Protein AF-0000000077283612 (afdb_homodimer)

Foldseek 3Di:
DDDDDDPDDDPPCPPDPPPPPDPPPPDDDDDPPCVVVVVVVVVVVVVVQVVQFWWDWDKDFVCVQQDDPHPQVPFPDKPPRIGTATAGDQVRGDDDDCPPDPDDAQWGKHAPDKDKDWDWMWGADPNDIDIDIGIDIGGPTIDTGGPVVPPPDPPD/DDDDDDPDDPPPPPPDPPPPPDPPPPDDPDDPPCVVVVVVVVVVVVVVQVVQFWWDWDKDAVCVQQDDPHPQVPFPDKPPRIGTATAGDQVRGDDDDCPPDPNPAQWGKHAPDKDKDKDWMWGDDPNDIDIDIGIDIGGPTIDTGGPVVPPPDPPD

Secondary structure (DSSP, 8-state):
-------------------------------GGGHHHHHHHHHHHHHHHHTTSS-EEEEEEHHHHH-TT-GGGGSS-EESSEEEEEE--SSS--------TTS---EEEEEEEEEEEEEEEEEEETTEEEEEEEEEEEEEEEEEEEGGGGG-----/-------------------------------GGGHHHHHHHHHHHHHHHHTTSS-EEEEEEHHHHH-TT-GGGGSS-EESSEEEEEE--SSS--------TTS---EEEEEEEEEEEEEEEEEEETTEEEEEEEEEEEEEEEEEEEGGGGG-----

Sequence (312 aa):
MASSTSNPATTNSIDIVRTVLKESRKSKPKKVTNTNNDDKIIQKQVYLLKKLCRPRLVPINVKEILGSAHPLLDSPYLYPSVITVKKCNTTCSYCGEGIAQHGDYRKVCTASATRLKNFKIQGSVNNNIHYEKVTLEVDRSCVCRSVSDFTSPPTLMASSTSNPATTNSIDIVRTVLKESRKSKPKKVTNTNNDDKIIQKQVYLLKKLCRPRLVPINVKEILGSAHPLLDSPYLYPSVITVKKCNTTCSYCGEGIAQHGDYRKVCTASATRLKNFKIQGSVNNNIHYEKVTLEVDRSCVCRSVSDFTSPPTL

Structure (mmCIF, N/CA/C/O backbone):
data_AF-0000000077283612-model_v1
#
loop_
_entity.id
_entity.type
_entity.pdbx_description
1 polymer 'Platelet-derived growth factor (PDGF) family profile domain-containing protein'
#
loop_
_atom_site.group_PDB
_atom_site.id
_atom_site.type_symbol
_atom_site.label_atom_id
_atom_site.label_alt_id
_atom_site.label_comp_id
_atom_site.label_asym_id
_atom_site.label_entity_id
_atom_site.label_seq_id
_atom_site.pdbx_PDB_ins_code
_atom_site.Cartn_x
_atom_site.Cartn_y
_atom_site.Cartn_z
_atom_site.occupancy
_atom_site.B_iso_or_equiv
_atom_site.auth_seq_id
_atom_site.auth_comp_id
_atom_site.auth_asym_id
_atom_site.auth_atom_id
_atom_site.pdbx_PDB_model_num
ATOM 1 N N . MET A 1 1 ? -54.75 -0.308 -3.232 1 21.7 1 MET A N 1
ATOM 2 C CA . MET A 1 1 ? -54.125 -1.556 -3.691 1 21.7 1 MET A CA 1
ATOM 3 C C . MET A 1 1 ? -52.625 -1.415 -3.82 1 21.7 1 MET A C 1
ATOM 5 O O . MET A 1 1 ? -51.969 -2.285 -4.387 1 21.7 1 MET A O 1
ATOM 9 N N . ALA A 1 2 ? -52.125 -0.309 -3.496 1 27.05 2 ALA A N 1
ATOM 10 C CA . ALA A 1 2 ? -50.844 0.114 -4.066 1 27.05 2 ALA A CA 1
ATOM 11 C C . ALA A 1 2 ? -49.688 -0.719 -3.514 1 27.05 2 ALA A C 1
ATOM 13 O O . ALA A 1 2 ? -49.5 -0.805 -2.297 1 27.05 2 ALA A O 1
ATOM 14 N N . SER A 1 3 ? -49.281 -1.756 -4.27 1 25.64 3 SER A N 1
ATOM 15 C CA . SER A 1 3 ? -48.312 -2.838 -4.129 1 25.64 3 SER A CA 1
ATOM 16 C C . SER A 1 3 ? -46.906 -2.299 -4.078 1 25.64 3 SER A C 1
ATOM 18 O O . SER A 1 3 ? -46.594 -1.292 -4.715 1 25.64 3 SER A O 1
ATOM 20 N N . SER A 1 4 ? -46.125 -2.582 -2.994 1 29.14 4 SER A N 1
ATOM 21 C CA . SER A 1 4 ? -44.812 -2.33 -2.389 1 29.14 4 SER A CA 1
ATOM 22 C C . SER A 1 4 ? -43.688 -2.789 -3.299 1 29.14 4 SER A C 1
ATOM 24 O O . SER A 1 4 ? -43.5 -3.99 -3.52 1 29.14 4 SER A O 1
ATOM 26 N N . THR A 1 5 ? -43.469 -2.016 -4.406 1 28.59 5 THR A N 1
ATOM 27 C CA . THR A 1 5 ? -42.5 -2.381 -5.434 1 28.59 5 THR A CA 1
ATOM 28 C C . THR A 1 5 ? -41.125 -2.646 -4.82 1 28.59 5 THR A C 1
ATOM 30 O O . THR A 1 5 ? -40.719 -1.934 -3.908 1 28.59 5 THR A O 1
ATOM 33 N N . SER A 1 6 ? -40.5 -3.736 -5.285 1 26.47 6 SER A N 1
ATOM 34 C CA . SER A 1 6 ? -39.344 -4.605 -5.031 1 26.47 6 SER A CA 1
ATOM 35 C C . SER A 1 6 ? -38.031 -3.877 -5.293 1 26.47 6 SER A C 1
ATOM 37 O O . SER A 1 6 ? -37.844 -3.273 -6.352 1 26.47 6 SER A O 1
ATOM 39 N N . ASN A 1 7 ? -37.344 -3.297 -4.297 1 25.77 7 ASN A N 1
ATOM 40 C CA . ASN A 1 7 ? -36.094 -2.531 -4.234 1 25.77 7 ASN A CA 1
ATOM 41 C C . ASN A 1 7 ? -34.938 -3.309 -4.824 1 25.77 7 ASN A C 1
ATOM 43 O O . ASN A 1 7 ? -34.5 -4.324 -4.27 1 25.77 7 ASN A O 1
ATOM 47 N N . PRO A 1 8 ? -34.781 -3.441 -6.219 1 27.88 8 PRO A N 1
ATOM 48 C CA . PRO A 1 8 ? -33.719 -4.273 -6.805 1 27.88 8 PRO A CA 1
ATOM 49 C C . PRO A 1 8 ? -32.312 -3.836 -6.383 1 27.88 8 PRO A C 1
ATOM 51 O O . PRO A 1 8 ? -31.984 -2.654 -6.48 1 27.88 8 PRO A O 1
ATOM 54 N N . ALA A 1 9 ? -31.703 -4.52 -5.512 1 23.98 9 ALA A N 1
ATOM 55 C CA . ALA A 1 9 ? -30.406 -4.41 -4.875 1 23.98 9 ALA A CA 1
ATOM 56 C C . ALA A 1 9 ? -29.297 -4.246 -5.914 1 23.98 9 ALA A C 1
ATOM 58 O O . ALA A 1 9 ? -29.5 -4.539 -7.094 1 23.98 9 ALA A O 1
ATOM 59 N N . THR A 1 10 ? -27.953 -4.152 -5.414 1 24.17 10 THR A N 1
ATOM 60 C CA . THR A 1 10 ? -26.594 -3.607 -5.402 1 24.17 10 THR A CA 1
ATOM 61 C C . THR A 1 10 ? -25.672 -4.422 -6.312 1 24.17 10 THR A C 1
ATOM 63 O O . THR A 1 10 ? -25 -5.348 -5.855 1 24.17 10 THR A O 1
ATOM 66 N N . THR A 1 11 ? -25.969 -4.867 -7.461 1 24.34 11 THR A N 1
ATOM 67 C CA . THR A 1 11 ? -25.031 -5.781 -8.109 1 24.34 11 THR A CA 1
ATOM 68 C C . THR A 1 11 ? -23.719 -5.07 -8.422 1 24.34 11 THR A C 1
ATOM 70 O O . THR A 1 11 ? -23.688 -4.102 -9.188 1 24.34 11 THR A O 1
ATOM 73 N N . ASN A 1 12 ? -22.75 -4.969 -7.5 1 22.5 12 ASN A N 1
ATOM 74 C CA . ASN A 1 12 ? -21.359 -4.523 -7.516 1 22.5 12 ASN A CA 1
ATOM 75 C C . ASN A 1 12 ? -20.562 -5.18 -8.648 1 22.5 12 ASN A C 1
ATOM 77 O O . ASN A 1 12 ? -20.453 -6.406 -8.703 1 22.5 12 ASN A O 1
ATOM 81 N N . SER A 1 13 ? -20.562 -4.699 -9.852 1 24.45 13 SER A N 1
ATOM 82 C CA . SER A 1 13 ? -19.984 -5.082 -11.133 1 24.45 13 SER A CA 1
ATOM 83 C C . SER A 1 13 ? -18.484 -5.328 -11.008 1 24.45 13 SER A C 1
ATOM 85 O O . SER A 1 13 ? -17.703 -4.387 -10.828 1 24.45 13 SER A O 1
ATOM 87 N N . ILE A 1 14 ? -17.984 -6.414 -10.391 1 24.2 14 ILE A N 1
ATOM 88 C CA . ILE A 1 14 ? -16.641 -6.98 -10.383 1 24.2 14 ILE A CA 1
ATOM 89 C C . ILE A 1 14 ? -16.125 -7.086 -11.805 1 24.2 14 ILE A C 1
ATOM 91 O O . ILE A 1 14 ? -16.719 -7.75 -12.656 1 24.2 14 ILE A O 1
ATOM 95 N N . ASP A 1 15 ? -15.523 -6.043 -12.359 1 25.14 15 ASP A N 1
ATOM 96 C CA . ASP A 1 15 ? -14.859 -6.012 -13.664 1 25.14 15 ASP A CA 1
ATOM 97 C C . ASP A 1 15 ? -14.062 -7.293 -13.898 1 25.14 15 ASP A C 1
ATOM 99 O O . ASP A 1 15 ? -13.219 -7.664 -13.086 1 25.14 15 ASP A O 1
ATOM 103 N N . ILE A 1 16 ? -14.422 -8.266 -14.719 1 25.56 16 ILE A N 1
ATOM 104 C CA . ILE A 1 16 ? -14.023 -9.555 -15.273 1 25.56 16 ILE A CA 1
ATOM 105 C C . ILE A 1 16 ? -12.633 -9.438 -15.906 1 25.56 16 ILE A C 1
ATOM 107 O O . ILE A 1 16 ? -12.43 -8.625 -16.812 1 25.56 16 ILE A O 1
ATOM 111 N N . VAL A 1 17 ? -11.539 -9.695 -15.148 1 29.8 17 VAL A N 1
ATOM 112 C CA . VAL A 1 17 ? -10.188 -9.969 -15.609 1 29.8 17 VAL A CA 1
ATOM 113 C C . VAL A 1 17 ? -10.227 -10.82 -16.875 1 29.8 17 VAL A C 1
ATOM 115 O O . VAL A 1 17 ? -10.805 -11.906 -16.891 1 29.8 17 VAL A O 1
ATOM 118 N N . ARG A 1 18 ? -10.328 -10.211 -17.953 1 28.11 18 ARG A N 1
ATOM 119 C CA . ARG A 1 18 ? -10.242 -10.867 -19.266 1 28.11 18 ARG A CA 1
ATOM 120 C C . ARG A 1 18 ? -9.008 -11.766 -19.344 1 28.11 18 ARG A C 1
ATOM 122 O O . ARG A 1 18 ? -7.875 -11.273 -19.344 1 28.11 18 ARG A O 1
ATOM 129 N N . THR A 1 19 ? -9.008 -12.914 -18.688 1 30.02 19 THR A N 1
ATOM 130 C CA . THR A 1 19 ? -8.07 -14.016 -18.875 1 30.02 19 THR A CA 1
ATOM 131 C C . THR A 1 19 ? -7.941 -14.367 -20.359 1 30.02 19 THR A C 1
ATOM 133 O O . THR A 1 19 ? -8.906 -14.805 -20.984 1 30.02 19 THR A O 1
ATOM 136 N N . VAL A 1 20 ? -7.199 -13.719 -21.125 1 32.06 20 VAL A N 1
ATOM 137 C CA . VAL A 1 20 ? -6.891 -14.344 -22.406 1 32.06 20 VAL A CA 1
ATOM 138 C C . VAL A 1 20 ? -6.223 -15.695 -22.188 1 32.06 20 VAL A C 1
ATOM 140 O O . VAL A 1 20 ? -5.078 -15.758 -21.734 1 32.06 20 VAL A O 1
ATOM 143 N N . LEU A 1 21 ? -6.945 -16.719 -21.812 1 31.47 21 LEU A N 1
ATOM 144 C CA . LEU A 1 21 ? -6.496 -18.109 -21.781 1 31.47 21 LEU A CA 1
ATOM 145 C C . LEU A 1 21 ? -6.031 -18.562 -23.156 1 31.47 21 LEU A C 1
ATOM 147 O O . LEU A 1 21 ? -6.852 -18.828 -24.047 1 31.47 21 LEU A O 1
ATOM 151 N N . LYS A 1 22 ? -4.922 -18.078 -23.703 1 32.75 22 LYS A N 1
ATOM 152 C CA . LYS A 1 22 ? -4.43 -18.812 -24.875 1 32.75 22 LYS A CA 1
ATOM 153 C C . LYS A 1 22 ? -4.242 -20.297 -24.547 1 32.75 22 LYS A C 1
ATOM 155 O O . LYS A 1 22 ? -3.779 -20.641 -23.469 1 32.75 22 LYS A O 1
ATOM 160 N N . GLU A 1 23 ? -4.906 -21.219 -25.188 1 34.12 23 GLU A N 1
ATOM 161 C CA . GLU A 1 23 ? -4.797 -22.672 -25.266 1 34.12 23 GLU A CA 1
ATOM 162 C C . GLU A 1 23 ? -3.336 -23.109 -25.359 1 34.12 23 GLU A C 1
ATOM 164 O O . GLU A 1 23 ? -2.658 -22.828 -26.344 1 34.12 23 GLU A O 1
ATOM 169 N N . SER A 1 24 ? -2.539 -23.094 -24.266 1 33.62 24 SER A N 1
ATOM 170 C CA . SER A 1 24 ? -1.217 -23.719 -24.281 1 33.62 24 SER A CA 1
ATOM 171 C C . SER A 1 24 ? -1.273 -25.125 -24.859 1 33.62 24 SER A C 1
ATOM 173 O O . SER A 1 24 ? -2.049 -25.969 -24.391 1 33.62 24 SER A O 1
ATOM 175 N N . ARG A 1 25 ? -0.831 -25.453 -26.094 1 33.03 25 ARG A N 1
ATOM 176 C CA . ARG A 1 25 ? -0.588 -26.719 -26.781 1 33.03 25 ARG A CA 1
ATOM 177 C C . ARG A 1 25 ? 0.154 -27.703 -25.875 1 33.03 25 ARG A C 1
ATOM 179 O O . ARG A 1 25 ? 0.903 -27.297 -24.984 1 33.03 25 ARG A O 1
ATOM 186 N N . LYS A 1 26 ? -0.09 -29.109 -25.906 1 37.66 26 LYS A N 1
ATOM 187 C CA . LYS A 1 26 ? 0.388 -30.359 -25.328 1 37.66 26 LYS A CA 1
ATOM 188 C C . LYS A 1 26 ? 1.913 -30.422 -25.328 1 37.66 26 LYS A C 1
ATOM 190 O O . LYS A 1 26 ? 2.521 -30.766 -26.344 1 37.66 26 LYS A O 1
ATOM 195 N N . SER A 1 27 ? 2.703 -29.359 -24.719 1 36.16 27 SER A N 1
ATOM 196 C CA . SER A 1 27 ? 4.137 -29.594 -24.859 1 36.16 27 SER A CA 1
ATOM 197 C C . SER A 1 27 ? 4.543 -30.906 -24.188 1 36.16 27 SER A C 1
ATOM 199 O O . SER A 1 27 ? 3.896 -31.344 -23.234 1 36.16 27 SER A O 1
ATOM 201 N N . LYS A 1 28 ? 5.617 -31.719 -24.719 1 40.31 28 LYS A N 1
ATOM 202 C CA . LYS A 1 28 ? 6.309 -32.969 -24.391 1 40.31 28 LYS A CA 1
ATOM 203 C C . LYS A 1 28 ? 6.824 -32.938 -22.953 1 40.31 28 LYS A C 1
ATOM 205 O O . LYS A 1 28 ? 7.199 -31.906 -22.438 1 40.31 28 LYS A O 1
ATOM 210 N N . PRO A 1 29 ? 6.957 -34.156 -22.156 1 41.69 29 PRO A N 1
ATOM 211 C CA . PRO A 1 29 ? 7.43 -34.312 -20.781 1 41.69 29 PRO A CA 1
ATOM 212 C C . PRO A 1 29 ? 8.797 -33.688 -20.547 1 41.69 29 PRO A C 1
ATOM 214 O O . PRO A 1 29 ? 9.773 -34.031 -21.219 1 41.69 29 PRO A O 1
ATOM 217 N N . LYS A 1 30 ? 9.039 -32.406 -20.375 1 42.88 30 LYS A N 1
ATOM 218 C CA . LYS A 1 30 ? 10.344 -31.812 -20.109 1 42.88 30 LYS A CA 1
ATOM 219 C C . LYS A 1 30 ? 11.07 -32.562 -18.984 1 42.88 30 LYS A C 1
ATOM 221 O O . LYS A 1 30 ? 10.469 -32.875 -17.969 1 42.88 30 LYS A O 1
ATOM 226 N N . LYS A 1 31 ? 12.359 -32.906 -19.094 1 41.78 31 LYS A N 1
ATOM 227 C CA . LYS A 1 31 ? 13.43 -33.5 -18.281 1 41.78 31 LYS A CA 1
ATOM 228 C C . LYS A 1 31 ? 13.523 -32.812 -16.922 1 41.78 31 LYS A C 1
ATOM 230 O O . LYS A 1 31 ? 13.336 -31.609 -16.812 1 41.78 31 LYS A O 1
ATOM 235 N N . VAL A 1 32 ? 13.875 -33.438 -15.648 1 44.53 32 VAL A N 1
ATOM 236 C CA . VAL A 1 32 ? 14.086 -33.344 -14.203 1 44.53 32 VAL A CA 1
ATOM 237 C C . VAL A 1 32 ? 15.047 -32.188 -13.898 1 44.53 32 VAL A C 1
ATOM 239 O O . VAL A 1 32 ? 15.352 -31.922 -12.734 1 44.53 32 VAL A O 1
ATOM 242 N N . THR A 1 33 ? 15.953 -31.75 -14.703 1 48.75 33 THR A N 1
ATOM 243 C CA . THR A 1 33 ? 17.062 -30.906 -14.289 1 48.75 33 THR A CA 1
ATOM 244 C C . THR A 1 33 ? 16.562 -29.547 -13.82 1 48.75 33 THR A C 1
ATOM 246 O O . THR A 1 33 ? 17.125 -28.969 -12.891 1 48.75 33 THR A O 1
ATOM 249 N N . ASN A 1 34 ? 15.641 -28.922 -14.383 1 55.34 34 ASN A N 1
ATOM 250 C CA . ASN A 1 34 ? 15.188 -27.531 -14.352 1 55.34 34 ASN A CA 1
ATOM 251 C C . ASN A 1 34 ? 14.328 -27.25 -13.117 1 55.34 34 ASN A C 1
ATOM 253 O O . ASN A 1 34 ? 13.719 -26.188 -13.008 1 55.34 34 ASN A O 1
ATOM 257 N N . THR A 1 35 ? 14.188 -28.25 -12.266 1 64 35 THR A N 1
ATOM 258 C CA . THR A 1 35 ? 13.445 -28.172 -11.016 1 64 35 THR A CA 1
ATOM 259 C C . THR A 1 35 ? 14.109 -27.188 -10.055 1 64 35 THR A C 1
ATOM 261 O O . THR A 1 35 ? 13.43 -26.391 -9.391 1 64 35 THR A O 1
ATOM 264 N N . ASN A 1 36 ? 15.453 -27.188 -10.18 1 79.06 36 ASN A N 1
ATOM 265 C CA . ASN A 1 36 ? 16.188 -26.328 -9.258 1 79.06 36 ASN A CA 1
ATOM 266 C C . ASN A 1 36 ? 15.93 -24.844 -9.539 1 79.06 36 ASN A C 1
ATOM 268 O O . ASN A 1 36 ? 15.719 -24.062 -8.609 1 79.06 36 ASN A O 1
ATOM 272 N N . ASN A 1 37 ? 15.883 -24.531 -10.828 1 91.88 37 ASN A N 1
ATOM 273 C CA . ASN A 1 37 ? 15.633 -23.141 -11.172 1 91.88 37 ASN A CA 1
ATOM 274 C C . ASN A 1 37 ? 14.203 -22.719 -10.844 1 91.88 37 ASN A C 1
ATOM 276 O O . ASN A 1 37 ? 13.969 -21.609 -10.359 1 91.88 37 ASN A O 1
ATOM 280 N N . ASP A 1 38 ? 13.289 -23.672 -11.07 1 94.94 38 ASP A N 1
ATOM 281 C CA . ASP A 1 38 ? 11.891 -23.375 -10.773 1 94.94 38 ASP A CA 1
ATOM 282 C C . ASP A 1 38 ? 11.68 -23.172 -9.273 1 94.94 38 ASP A C 1
ATOM 284 O O . ASP A 1 38 ? 10.961 -22.266 -8.859 1 94.94 38 ASP A O 1
ATOM 288 N N . ASP A 1 39 ? 12.391 -23.953 -8.547 1 94.75 39 ASP A N 1
ATOM 289 C CA . ASP A 1 39 ? 12.289 -23.828 -7.094 1 94.75 39 ASP A CA 1
ATOM 290 C C . ASP A 1 39 ? 12.836 -22.484 -6.621 1 94.75 39 ASP A C 1
ATOM 292 O O . ASP A 1 39 ? 12.281 -21.875 -5.699 1 94.75 39 ASP A O 1
ATOM 296 N N . LYS A 1 40 ? 13.891 -22.125 -7.27 1 96.44 40 LYS A N 1
ATOM 297 C CA . LYS A 1 40 ? 14.477 -20.828 -6.91 1 96.44 40 LYS A CA 1
ATOM 298 C C . LYS A 1 40 ? 13.508 -19.688 -7.211 1 96.44 40 LYS A C 1
ATOM 300 O O . LYS A 1 40 ? 13.398 -18.734 -6.434 1 96.44 40 LYS A O 1
ATOM 305 N N . ILE A 1 41 ? 12.797 -19.734 -8.281 1 97.25 41 ILE A N 1
ATOM 306 C CA . ILE A 1 41 ? 11.812 -18.719 -8.656 1 97.25 41 ILE A CA 1
ATOM 307 C C . ILE A 1 41 ? 10.688 -18.688 -7.633 1 97.25 41 ILE A C 1
ATOM 309 O O . ILE A 1 41 ? 10.266 -17.609 -7.188 1 97.25 41 ILE A O 1
ATOM 313 N N . ILE A 1 42 ? 10.25 -19.844 -7.246 1 97.75 42 ILE A N 1
ATOM 314 C CA . ILE A 1 42 ? 9.156 -19.953 -6.281 1 97.75 42 ILE A CA 1
ATOM 315 C C . ILE A 1 42 ? 9.602 -19.391 -4.938 1 97.75 42 ILE A C 1
ATOM 317 O O . ILE A 1 42 ? 8.844 -18.672 -4.277 1 97.75 42 ILE A O 1
ATOM 321 N N . GLN A 1 43 ? 10.852 -19.719 -4.605 1 96.81 43 GLN A N 1
ATOM 322 C CA . GLN A 1 43 ? 11.375 -19.188 -3.35 1 96.81 43 GLN A CA 1
ATOM 323 C C . GLN A 1 43 ? 11.398 -17.656 -3.361 1 96.81 43 GLN A C 1
ATOM 325 O O . GLN A 1 43 ? 11.07 -17.016 -2.357 1 96.81 43 GLN A O 1
ATOM 330 N N . LYS A 1 44 ? 11.844 -17.125 -4.445 1 97.31 44 LYS A N 1
ATOM 331 C CA . LYS A 1 44 ? 11.836 -15.664 -4.582 1 97.31 44 LYS A CA 1
ATOM 332 C C . LYS A 1 44 ? 10.422 -15.109 -4.473 1 97.31 44 LYS A C 1
ATOM 334 O O . LYS A 1 44 ? 10.195 -14.078 -3.84 1 97.31 44 LYS A O 1
ATOM 339 N N . GLN A 1 45 ? 9.453 -15.734 -5.043 1 97.56 45 GLN A N 1
ATOM 340 C CA . GLN A 1 45 ? 8.062 -15.312 -4.992 1 97.56 45 GLN A CA 1
ATOM 341 C C . GLN A 1 45 ? 7.523 -15.367 -3.562 1 97.56 45 GLN A C 1
ATOM 343 O O . GLN A 1 45 ? 6.832 -14.445 -3.119 1 97.56 45 GLN A O 1
ATOM 348 N N . VAL A 1 46 ? 7.867 -16.406 -2.844 1 96.19 46 VAL A N 1
ATOM 349 C CA . VAL A 1 46 ? 7.434 -16.562 -1.46 1 96.19 46 VAL A CA 1
ATOM 350 C C . VAL A 1 46 ? 8.07 -15.484 -0.586 1 96.19 46 VAL A C 1
ATOM 352 O O . VAL A 1 46 ? 7.41 -14.922 0.291 1 96.19 46 VAL A O 1
ATOM 355 N N . TYR A 1 47 ? 9.281 -15.25 -0.911 1 96.38 47 TYR A N 1
ATOM 356 C CA . TYR A 1 47 ? 9.992 -14.211 -0.176 1 96.38 47 TYR A CA 1
ATOM 357 C C . TYR A 1 47 ? 9.32 -12.852 -0.362 1 96.38 47 TYR A C 1
ATOM 359 O O . TYR A 1 47 ? 9.164 -12.094 0.597 1 96.38 47 TYR A O 1
ATOM 367 N N . LEU A 1 48 ? 8.914 -12.461 -1.562 1 96.88 48 LEU A N 1
ATOM 368 C CA . LEU A 1 48 ? 8.258 -11.188 -1.851 1 96.88 48 LEU A CA 1
ATOM 369 C C . LEU A 1 48 ? 6.934 -11.086 -1.106 1 96.88 48 LEU A C 1
ATOM 371 O O . LEU A 1 48 ? 6.555 -10 -0.653 1 96.88 48 LEU A O 1
ATOM 375 N N . LEU A 1 49 ? 6.289 -12.203 -0.959 1 94.06 49 LEU A N 1
ATOM 376 C CA . LEU A 1 49 ? 5.039 -12.234 -0.212 1 94.06 49 LEU A CA 1
ATOM 377 C C . LEU A 1 49 ? 5.27 -11.883 1.253 1 94.06 49 LEU A C 1
ATOM 379 O O . LEU A 1 49 ? 4.492 -11.133 1.845 1 94.06 49 LEU A O 1
ATOM 383 N N . LYS A 1 50 ? 6.34 -12.383 1.769 1 91.5 50 LYS A N 1
ATOM 384 C CA . LYS A 1 50 ? 6.668 -12.156 3.172 1 91.5 50 LYS A CA 1
ATOM 385 C C . LYS A 1 50 ? 7.023 -10.688 3.42 1 91.5 50 LYS A C 1
ATOM 387 O O . LYS A 1 50 ? 6.934 -10.211 4.551 1 91.5 50 LYS A O 1
ATOM 392 N N . LYS A 1 51 ? 7.359 -10.016 2.408 1 95.38 51 LYS A N 1
ATOM 393 C CA . LYS A 1 51 ? 7.809 -8.633 2.535 1 95.38 51 LYS A CA 1
ATOM 394 C C . LYS A 1 51 ? 6.633 -7.664 2.449 1 95.38 51 LYS A C 1
ATOM 396 O O . LYS A 1 51 ? 6.809 -6.449 2.566 1 95.38 51 LYS A O 1
ATOM 401 N N . LEU A 1 52 ? 5.406 -8.219 2.422 1 96.31 52 LEU A N 1
ATOM 402 C CA . LEU A 1 52 ? 4.254 -7.352 2.197 1 96.31 52 LEU A CA 1
ATOM 403 C C . LEU A 1 52 ? 3.811 -6.691 3.498 1 96.31 52 LEU A C 1
ATOM 405 O O . LEU A 1 52 ? 3.129 -5.664 3.477 1 96.31 52 LEU A O 1
ATOM 409 N N . CYS A 1 53 ? 4.098 -7.297 4.59 1 96.25 53 CYS A N 1
ATOM 410 C CA . CYS A 1 53 ? 3.795 -6.656 5.867 1 96.25 53 CYS A CA 1
ATOM 411 C C . CYS A 1 53 ? 4.945 -5.766 6.316 1 96.25 53 CYS A C 1
ATOM 413 O O . CYS A 1 53 ? 5.945 -6.254 6.848 1 96.25 53 CYS A O 1
ATOM 415 N N . ARG A 1 54 ? 4.773 -4.488 6.121 1 97.44 54 ARG A N 1
ATOM 416 C CA . ARG A 1 54 ? 5.777 -3.469 6.406 1 97.44 54 ARG A CA 1
ATOM 417 C C . ARG A 1 54 ? 5.137 -2.09 6.52 1 97.44 54 ARG A C 1
ATOM 419 O O . ARG A 1 54 ? 4.027 -1.871 6.027 1 97.44 54 ARG A O 1
ATOM 426 N N . PRO A 1 55 ? 5.82 -1.194 7.254 1 97.56 55 PRO A N 1
ATOM 427 C CA . PRO A 1 55 ? 5.285 0.169 7.273 1 97.56 55 PRO A CA 1
ATOM 428 C C . PRO A 1 55 ? 5.141 0.765 5.875 1 97.56 55 PRO A C 1
ATOM 430 O O . PRO A 1 55 ? 6.031 0.607 5.039 1 97.56 55 PRO A O 1
ATOM 433 N N . ARG A 1 56 ? 4.035 1.384 5.648 1 96.38 56 ARG A N 1
ATOM 434 C CA . ARG A 1 56 ? 3.766 2.041 4.371 1 96.38 56 ARG A CA 1
ATOM 435 C C . ARG A 1 56 ? 3.266 3.467 4.586 1 96.38 56 ARG A C 1
ATOM 437 O O . ARG A 1 56 ? 2.77 3.801 5.664 1 96.38 56 ARG A O 1
ATOM 444 N N . LEU A 1 57 ? 3.5 4.254 3.543 1 96.25 57 LEU A N 1
ATOM 445 C CA . LEU A 1 57 ? 2.932 5.598 3.596 1 96.25 57 LEU A CA 1
ATOM 446 C C . LEU A 1 57 ? 1.418 5.555 3.416 1 96.25 57 LEU A C 1
ATOM 448 O O . LEU A 1 57 ? 0.923 5.055 2.402 1 96.25 57 LEU A O 1
ATOM 452 N N . VAL A 1 58 ? 0.691 6.031 4.355 1 96.06 58 VAL A N 1
ATOM 453 C CA . VAL A 1 58 ? -0.768 6.043 4.34 1 96.06 58 VAL A CA 1
ATOM 454 C C . VAL A 1 58 ? -1.274 7.484 4.359 1 96.06 58 VAL A C 1
ATOM 456 O O . VAL A 1 58 ? -0.844 8.289 5.188 1 96.06 58 VAL A O 1
ATOM 459 N N . PRO A 1 59 ? -2.09 7.781 3.365 1 95.12 59 PRO A N 1
ATOM 460 C CA . PRO A 1 59 ? -2.67 9.125 3.385 1 95.12 59 PRO A CA 1
ATOM 461 C C . PRO A 1 59 ? -3.682 9.32 4.512 1 95.12 59 PRO A C 1
ATOM 463 O O . PRO A 1 59 ? -4.535 8.453 4.734 1 95.12 59 PRO A O 1
ATOM 466 N N . ILE A 1 60 ? -3.607 10.398 5.238 1 94.62 60 ILE A N 1
ATOM 467 C CA . ILE A 1 60 ? -4.535 10.727 6.316 1 94.62 60 ILE A CA 1
ATOM 468 C C . ILE A 1 60 ? -5.008 12.172 6.172 1 94.62 60 ILE A C 1
ATOM 470 O O . ILE A 1 60 ? -4.199 13.078 5.945 1 94.62 60 ILE A O 1
ATOM 474 N N . ASN A 1 61 ? -6.219 12.32 6.285 1 94.25 61 ASN A N 1
ATOM 475 C CA . ASN A 1 61 ? -6.789 13.664 6.23 1 94.25 61 ASN A CA 1
ATOM 476 C C . ASN A 1 61 ? -6.383 14.492 7.445 1 94.25 61 ASN A C 1
ATOM 478 O O . ASN A 1 61 ? -6.539 14.047 8.586 1 94.25 61 ASN A O 1
ATOM 482 N N . VAL A 1 62 ? -6 15.664 7.238 1 96.12 62 VAL A N 1
ATOM 483 C CA . VAL A 1 62 ? -5.492 16.531 8.297 1 96.12 62 VAL A CA 1
ATOM 484 C C . VAL A 1 62 ? -6.617 16.875 9.273 1 96.12 62 VAL A C 1
ATOM 486 O O . VAL A 1 62 ? -6.379 17 10.477 1 96.12 62 VAL A O 1
ATOM 489 N N . LYS A 1 63 ? -7.816 17 8.797 1 94.06 63 LYS A N 1
ATOM 490 C CA . LYS A 1 63 ? -8.938 17.328 9.68 1 94.06 63 LYS A CA 1
ATOM 491 C C . LYS A 1 63 ? -9.148 16.219 10.719 1 94.06 63 LYS A C 1
ATOM 493 O O . LYS A 1 63 ? -9.508 16.516 11.859 1 94.06 63 LYS A O 1
ATOM 498 N N . GLU A 1 64 ? -8.891 15 10.289 1 92.94 64 GLU A N 1
ATOM 499 C CA . GLU A 1 64 ? -8.992 13.875 11.211 1 92.94 64 GLU A CA 1
ATOM 500 C C . GLU A 1 64 ? -7.891 13.922 12.266 1 92.94 64 GLU A C 1
ATOM 502 O O . GLU A 1 64 ? -8.117 13.57 13.422 1 92.94 64 GLU A O 1
ATOM 507 N N . ILE A 1 65 ? -6.738 14.383 11.922 1 93.69 65 ILE A N 1
ATOM 508 C CA . ILE A 1 65 ? -5.582 14.461 12.805 1 93.69 65 ILE A CA 1
ATOM 509 C C . ILE A 1 65 ? -5.789 15.562 13.836 1 93.69 65 ILE A C 1
ATOM 511 O O . ILE A 1 65 ? -5.52 15.367 15.023 1 93.69 65 ILE A O 1
ATOM 515 N N . LEU A 1 66 ? -6.238 16.672 13.453 1 93.5 66 LEU A N 1
ATOM 516 C CA . LEU A 1 66 ? -6.402 17.844 14.312 1 93.5 66 LEU A CA 1
ATOM 517 C C . LEU A 1 66 ? -7.559 17.641 15.289 1 93.5 66 LEU A C 1
ATOM 519 O O . LEU A 1 66 ? -7.496 18.078 16.438 1 93.5 66 LEU A O 1
ATOM 523 N N . GLY A 1 67 ? -8.484 16.922 14.914 1 89.94 67 GLY A N 1
ATOM 524 C CA . GLY A 1 67 ? -9.656 16.766 15.758 1 89.94 67 GLY A CA 1
ATOM 525 C C . GLY A 1 67 ? -10.68 17.875 15.57 1 89.94 67 GLY A C 1
ATOM 526 O O . GLY A 1 67 ? -10.352 18.953 15.047 1 89.94 67 GLY A O 1
ATOM 527 N N . SER A 1 68 ? -11.859 17.812 16.062 1 89.19 68 SER A N 1
ATOM 528 C CA . SER A 1 68 ? -13.008 18.672 15.781 1 89.19 68 SER A CA 1
ATOM 529 C C . SER A 1 68 ? -12.875 20.016 16.5 1 89.19 68 SER A C 1
ATOM 531 O O . SER A 1 68 ? -13.422 21.031 16.047 1 89.19 68 SER A O 1
ATOM 533 N N . ALA A 1 69 ? -12.141 20.172 17.5 1 90.44 69 ALA A N 1
ATOM 534 C CA . ALA A 1 69 ? -12.109 21.375 18.312 1 90.44 69 ALA A CA 1
ATOM 535 C C . ALA A 1 69 ? -10.836 22.188 18.031 1 90.44 69 ALA A C 1
ATOM 537 O O . ALA A 1 69 ? -10.586 23.188 18.703 1 90.44 69 ALA A O 1
ATOM 538 N N . HIS A 1 70 ? -10.055 21.828 17.109 1 91.44 70 HIS A N 1
ATOM 539 C CA . HIS A 1 70 ? -8.781 22.5 16.906 1 91.44 70 HIS A CA 1
ATOM 540 C C . HIS A 1 70 ? -8.977 23.875 16.266 1 91.44 70 HIS A C 1
ATOM 542 O O . HIS A 1 70 ? -9.719 24 15.297 1 91.44 70 HIS A O 1
ATOM 548 N N . PRO A 1 71 ? -8.375 24.875 16.75 1 89.62 71 PRO A N 1
ATOM 549 C CA . PRO A 1 71 ? -8.562 26.234 16.25 1 89.62 71 PRO A CA 1
ATOM 550 C C . PRO A 1 71 ? -8.234 26.391 14.773 1 89.62 71 PRO A C 1
ATOM 552 O O . PRO A 1 71 ? -8.812 27.234 14.086 1 89.62 71 PRO A O 1
ATOM 555 N N . LEU A 1 72 ? -7.324 25.578 14.273 1 93.5 72 LEU A N 1
ATOM 556 C CA . LEU A 1 72 ? -6.902 25.672 12.875 1 93.5 72 LEU A CA 1
ATOM 557 C C . LEU A 1 72 ? -8.031 25.266 11.938 1 93.5 72 LEU A C 1
ATOM 559 O O . LEU A 1 72 ? -7.992 25.562 10.742 1 93.5 72 LEU A O 1
ATOM 563 N N . LEU A 1 73 ? -9 24.594 12.453 1 93.5 73 LEU A N 1
ATOM 564 C CA . LEU A 1 73 ? -10.117 24.125 11.641 1 93.5 73 LEU A CA 1
ATOM 565 C C . LEU A 1 73 ? -10.992 25.297 11.203 1 93.5 73 LEU A C 1
ATOM 567 O O . LEU A 1 73 ? -11.797 25.172 10.281 1 93.5 73 LEU A O 1
ATOM 571 N N . ASP A 1 74 ? -10.914 26.453 11.867 1 92.38 74 ASP A N 1
ATOM 572 C CA . ASP A 1 74 ? -11.625 27.672 11.484 1 92.38 74 ASP A CA 1
ATOM 573 C C . ASP A 1 74 ? -10.992 28.312 10.25 1 92.38 74 ASP A C 1
ATOM 575 O O . ASP A 1 74 ? -11.578 29.203 9.641 1 92.38 74 ASP A O 1
ATOM 579 N N . SER A 1 75 ? -9.82 27.844 9.898 1 93.94 75 SER A N 1
ATOM 580 C CA . SER A 1 75 ? -9.148 28.344 8.703 1 93.94 75 SER A CA 1
ATOM 581 C C . SER A 1 75 ? -9.914 27.969 7.441 1 93.94 75 SER A C 1
ATOM 583 O O . SER A 1 75 ? -10.43 26.844 7.332 1 93.94 75 SER A O 1
ATOM 585 N N . PRO A 1 76 ? -10.008 28.906 6.5 1 93.19 76 PRO A N 1
ATOM 586 C CA . PRO A 1 76 ? -10.688 28.594 5.238 1 93.19 76 PRO A CA 1
ATOM 587 C C . PRO A 1 76 ? -9.977 27.5 4.441 1 93.19 76 PRO A C 1
ATOM 589 O O . PRO A 1 76 ? -10.578 26.906 3.537 1 93.19 76 PRO A O 1
ATOM 592 N N . TYR A 1 77 ? -8.703 27.312 4.719 1 93.5 77 TYR A N 1
ATOM 593 C CA . TYR A 1 77 ? -7.973 26.234 4.047 1 93.5 77 TYR A CA 1
ATOM 594 C C . TYR A 1 77 ? -6.988 25.562 4.996 1 93.5 77 TYR A C 1
ATOM 596 O O . TYR A 1 77 ? -6.629 26.141 6.031 1 93.5 77 TYR A O 1
ATOM 604 N N . LEU A 1 78 ? -6.594 24.375 4.801 1 95.62 78 LEU A N 1
ATOM 605 C CA . LEU A 1 78 ? -5.488 23.625 5.383 1 95.62 78 LEU A CA 1
ATOM 606 C C . LEU A 1 78 ? -4.574 23.078 4.297 1 95.62 78 LEU A C 1
ATOM 608 O O . LEU A 1 78 ? -5.047 22.531 3.299 1 95.62 78 LEU A O 1
ATOM 612 N N . TYR A 1 79 ? -3.348 23.328 4.582 1 96 79 TYR A N 1
ATOM 613 C CA . TYR A 1 79 ? -2.422 22.859 3.562 1 96 79 TYR A CA 1
ATOM 614 C C . TYR A 1 79 ? -1.209 22.188 4.199 1 96 79 TYR A C 1
ATOM 616 O O . TYR A 1 79 ? -0.497 22.812 4.992 1 96 79 TYR A O 1
ATOM 624 N N . PRO A 1 80 ? -0.816 21.047 3.695 1 95.25 80 PRO A N 1
ATOM 625 C CA . PRO A 1 80 ? -1.691 20.172 2.908 1 95.25 80 PRO A CA 1
ATOM 626 C C . PRO A 1 80 ? -2.912 19.688 3.695 1 95.25 80 PRO A C 1
ATOM 628 O O . PRO A 1 80 ? -2.898 19.703 4.93 1 95.25 80 PRO A O 1
ATOM 631 N N . SER A 1 81 ? -4.027 19.297 2.945 1 94.56 81 SER A N 1
ATOM 632 C CA . SER A 1 81 ? -5.23 18.797 3.596 1 94.56 81 SER A CA 1
ATOM 633 C C . SER A 1 81 ? -5.09 17.312 3.943 1 94.56 81 SER A C 1
ATOM 635 O O . SER A 1 81 ? -5.863 16.781 4.738 1 94.56 81 SER A O 1
ATOM 637 N N . VAL A 1 82 ? -4.109 16.688 3.205 1 96.12 82 VAL A N 1
ATOM 638 C CA . VAL A 1 82 ? -3.801 15.289 3.445 1 96.12 82 VAL A CA 1
ATOM 639 C C . VAL A 1 82 ? -2.291 15.109 3.592 1 96.12 82 VAL A C 1
ATOM 641 O O . VAL A 1 82 ? -1.513 15.695 2.832 1 96.12 82 VAL A O 1
ATOM 644 N N . ILE A 1 83 ? -1.887 14.359 4.562 1 96.25 83 ILE A N 1
ATOM 645 C CA . ILE A 1 83 ? -0.468 14.055 4.711 1 96.25 83 ILE A CA 1
ATOM 646 C C . ILE A 1 83 ? -0.268 12.539 4.73 1 96.25 83 ILE A C 1
ATOM 648 O O . ILE A 1 83 ? -1.223 11.781 4.922 1 96.25 83 ILE A O 1
ATOM 652 N N . THR A 1 84 ? 0.986 12.086 4.5 1 96.5 84 THR A N 1
ATOM 653 C CA . THR A 1 84 ? 1.324 10.664 4.539 1 96.5 84 THR A CA 1
ATOM 654 C C . THR A 1 84 ? 2.008 10.305 5.855 1 96.5 84 THR A C 1
ATOM 656 O O . THR A 1 84 ? 2.898 11.023 6.312 1 96.5 84 THR A O 1
ATOM 659 N N . VAL A 1 85 ? 1.557 9.281 6.395 1 97.31 85 VAL A N 1
ATOM 660 C CA . VAL A 1 85 ? 2.135 8.781 7.637 1 97.31 85 VAL A CA 1
ATOM 661 C C . VAL A 1 85 ? 2.525 7.312 7.469 1 97.31 85 VAL A C 1
ATOM 663 O O . VAL A 1 85 ? 1.745 6.512 6.945 1 97.31 85 VAL A O 1
ATOM 666 N N . LYS A 1 86 ? 3.691 6.922 7.953 1 97.56 86 LYS A N 1
ATOM 667 C CA . LYS A 1 86 ? 4.105 5.523 7.879 1 97.56 86 LYS A CA 1
ATOM 668 C C . LYS A 1 86 ? 3.316 4.664 8.859 1 97.56 86 LYS A C 1
ATOM 670 O O . LYS A 1 86 ? 3.408 4.855 10.078 1 97.56 86 LYS A O 1
ATOM 675 N N . LYS A 1 87 ? 2.611 3.738 8.375 1 97.25 87 LYS A N 1
ATOM 676 C CA . LYS A 1 87 ? 1.779 2.857 9.188 1 97.25 87 LYS A CA 1
ATOM 677 C C . LYS A 1 87 ? 1.759 1.44 8.625 1 97.25 87 LYS A C 1
ATOM 679 O O . LYS A 1 87 ? 2.033 1.236 7.438 1 97.25 87 LYS A O 1
ATOM 684 N N . CYS A 1 88 ? 1.512 0.578 9.594 1 96.81 88 CYS A N 1
ATOM 685 C CA . CYS A 1 88 ? 1.214 -0.786 9.172 1 96.81 88 CYS A CA 1
ATOM 686 C C . CYS A 1 88 ? -0.245 -0.919 8.75 1 96.81 88 CYS A C 1
ATOM 688 O O . CYS A 1 88 ? -1.145 -0.469 9.469 1 96.81 88 CYS A O 1
ATOM 690 N N . ASN A 1 89 ? -0.522 -1.228 7.547 1 87.75 89 ASN A N 1
ATOM 691 C CA . ASN A 1 89 ? -1.88 -1.27 7.016 1 87.75 89 ASN A CA 1
ATOM 692 C C . ASN A 1 89 ? -2.348 -2.703 6.781 1 87.75 89 ASN A C 1
ATOM 694 O O . ASN A 1 89 ? -1.597 -3.527 6.254 1 87.75 89 ASN A O 1
ATOM 698 N N . THR A 1 90 ? -3.623 -2.979 7.086 1 84.31 90 THR A N 1
ATOM 699 C CA . THR A 1 90 ? -4.176 -4.324 6.961 1 84.31 90 THR A CA 1
ATOM 700 C C . THR A 1 90 ? -4.66 -4.578 5.539 1 84.31 90 THR A C 1
ATOM 702 O O . THR A 1 90 ? -4.766 -5.73 5.109 1 84.31 90 THR A O 1
ATOM 705 N N . THR A 1 91 ? -4.891 -3.535 4.859 1 87.44 91 THR A N 1
ATOM 706 C CA . THR A 1 91 ? -5.512 -3.697 3.549 1 87.44 91 THR A CA 1
ATOM 707 C C . THR A 1 91 ? -4.449 -3.852 2.463 1 87.44 91 THR A C 1
ATOM 709 O O . THR A 1 91 ? -4.672 -4.539 1.464 1 87.44 91 THR A O 1
ATOM 712 N N . CYS A 1 92 ? -3.34 -3.193 2.666 1 92.06 92 CYS A N 1
ATOM 713 C CA . CYS A 1 92 ? -2.291 -3.215 1.652 1 92.06 92 CYS A CA 1
ATOM 714 C C . CYS A 1 92 ? -1.112 -4.07 2.105 1 92.06 92 CYS A C 1
ATOM 716 O O . CYS A 1 92 ? 0.034 -3.791 1.751 1 92.06 92 CYS A O 1
ATOM 718 N N . SER A 1 93 ? -1.396 -4.977 2.957 1 93.06 93 SER A N 1
ATOM 719 C CA . SER A 1 93 ? -0.418 -5.918 3.492 1 93.06 93 SER A CA 1
ATOM 720 C C . SER A 1 93 ? -0.885 -7.359 3.316 1 93.06 93 SER A C 1
ATOM 722 O O . SER A 1 93 ? -1.949 -7.605 2.746 1 93.06 93 SER A O 1
ATOM 724 N N . TYR A 1 94 ? -0.056 -8.273 3.701 1 92.69 94 TYR A N 1
ATOM 725 C CA . TYR A 1 94 ? -0.385 -9.688 3.65 1 92.69 94 TYR A CA 1
ATOM 726 C C . TYR A 1 94 ? 0.243 -10.438 4.82 1 92.69 94 TYR A C 1
ATOM 728 O O . TYR A 1 94 ? 1.439 -10.297 5.086 1 92.69 94 TYR A O 1
ATOM 736 N N . CYS A 1 95 ? -0.545 -11.18 5.449 1 91.12 95 CYS A N 1
ATOM 737 C CA . CYS A 1 95 ? -0.079 -11.984 6.574 1 91.12 95 CYS A CA 1
ATOM 738 C C . CYS A 1 95 ? -0.582 -13.414 6.465 1 91.12 95 CYS A C 1
ATOM 740 O O . CYS A 1 95 ? -0.668 -14.125 7.469 1 91.12 95 CYS A O 1
ATOM 742 N N . GLY A 1 96 ? -0.768 -13.898 5.359 1 83.81 96 GLY A N 1
ATOM 743 C CA . GLY A 1 96 ? -1.191 -15.273 5.141 1 83.81 96 GLY A CA 1
ATOM 744 C C . GLY A 1 96 ? -2.689 -15.414 4.949 1 83.81 96 GLY A C 1
ATOM 745 O O . GLY A 1 96 ? -3.43 -14.438 5.074 1 83.81 96 GLY A O 1
ATOM 746 N N . GLU A 1 97 ? -3.086 -16.625 4.387 1 65.81 97 GLU A N 1
ATOM 747 C CA . GLU A 1 97 ? -4.496 -16.938 4.164 1 65.81 97 GLU A CA 1
ATOM 748 C C . GLU A 1 97 ? -5.188 -17.312 5.469 1 65.81 97 GLU A C 1
ATOM 750 O O . GLU A 1 97 ? -4.594 -17.984 6.32 1 65.81 97 GLU A O 1
ATOM 755 N N . GLY A 1 98 ? -5.762 -16.375 6.312 1 52.12 98 GLY A N 1
ATOM 756 C CA . GLY A 1 98 ? -6.492 -16.688 7.535 1 52.12 98 GLY A CA 1
ATOM 757 C C . GLY A 1 98 ? -7.199 -18.031 7.484 1 52.12 98 GLY A C 1
ATOM 758 O O . GLY A 1 98 ? -8.172 -18.25 8.203 1 52.12 98 GLY A O 1
ATOM 759 N N . ILE A 1 99 ? -7.004 -18.828 6.566 1 45 99 ILE A N 1
ATOM 760 C CA . ILE A 1 99 ? -7.949 -19.891 6.875 1 45 99 ILE A CA 1
ATOM 761 C C . ILE A 1 99 ? -7.762 -20.344 8.32 1 45 99 ILE A C 1
ATOM 763 O O . ILE A 1 99 ? -6.629 -20.5 8.789 1 45 99 ILE A O 1
ATOM 767 N N . ALA A 1 100 ? -8.68 -20.062 9.211 1 43.25 100 ALA A N 1
ATOM 768 C CA . ALA A 1 100 ? -8.961 -20.688 10.5 1 43.25 100 ALA A CA 1
ATOM 769 C C . ALA A 1 100 ? -8.75 -22.203 10.43 1 43.25 100 ALA A C 1
ATOM 771 O O . ALA A 1 100 ? -9.211 -22.938 11.312 1 43.25 100 ALA A O 1
ATOM 772 N N . GLN A 1 101 ? -8.445 -22.812 9.328 1 37.91 101 GLN A N 1
ATOM 773 C CA . GLN A 1 101 ? -8.703 -24.203 9.688 1 37.91 101 GLN A CA 1
ATOM 774 C C . GLN A 1 101 ? -8.148 -24.531 11.07 1 37.91 101 GLN A C 1
ATOM 776 O O . GLN A 1 101 ? -8.906 -24.719 12.023 1 37.91 101 GLN A O 1
ATOM 781 N N . HIS A 1 102 ? -6.992 -25.453 11.086 1 39.62 102 HIS A N 1
ATOM 782 C CA . HIS A 1 102 ? -6.531 -26.141 12.289 1 39.62 102 HIS A CA 1
ATOM 783 C C . HIS A 1 102 ? -5.66 -25.219 13.141 1 39.62 102 HIS A C 1
ATOM 785 O O . HIS A 1 102 ? -4.434 -25.234 13.031 1 39.62 102 HIS A O 1
ATOM 791 N N . GLY A 1 103 ? -5.992 -24.188 13.719 1 43.91 103 GLY A N 1
ATOM 792 C CA . GLY A 1 103 ? -5.43 -23.406 14.805 1 43.91 103 GLY A CA 1
ATOM 793 C C . GLY A 1 103 ? -4.793 -22.109 14.336 1 43.91 103 GLY A C 1
ATOM 794 O O . GLY A 1 103 ? -4.168 -21.406 15.125 1 43.91 103 GLY A O 1
ATOM 795 N N . ASP A 1 104 ? -4.188 -22 13.023 1 48.91 104 ASP A N 1
ATOM 796 C CA . ASP A 1 104 ? -3.471 -20.734 12.867 1 48.91 104 ASP A CA 1
ATOM 797 C C . ASP A 1 104 ? -4.441 -19.562 12.719 1 48.91 104 ASP A C 1
ATOM 799 O O . ASP A 1 104 ? -5.332 -19.594 11.867 1 48.91 104 ASP A O 1
ATOM 803 N N . TYR A 1 105 ? -4.566 -18.797 13.664 1 58.12 105 TYR A N 1
ATOM 804 C CA . TYR A 1 105 ? -5.352 -17.578 13.898 1 58.12 105 TYR A CA 1
ATOM 805 C C . TYR A 1 105 ? -5.121 -16.562 12.797 1 58.12 105 TYR A C 1
ATOM 807 O O . TYR A 1 105 ? -4.055 -16.531 12.18 1 58.12 105 TYR A O 1
ATOM 815 N N . ARG A 1 106 ? -6.211 -16.078 12.102 1 72.88 106 ARG A N 1
ATOM 816 C CA . ARG A 1 106 ? -6.133 -14.898 11.258 1 72.88 106 ARG A CA 1
ATOM 817 C C . ARG A 1 106 ? -5.105 -13.906 11.789 1 72.88 106 ARG A C 1
ATOM 819 O O . ARG A 1 106 ? -5.141 -13.547 12.969 1 72.88 106 ARG A O 1
ATOM 826 N N . LYS A 1 107 ? -3.973 -13.844 11.062 1 85.56 107 LYS A N 1
ATOM 827 C CA . LYS A 1 107 ? -2.959 -12.867 11.453 1 85.56 107 LYS A CA 1
ATOM 828 C C . LYS A 1 107 ? -3.217 -11.516 10.789 1 85.56 107 LYS A C 1
ATOM 830 O O . LYS A 1 107 ? -3.83 -11.445 9.719 1 85.56 107 LYS A O 1
ATOM 835 N N . VAL A 1 108 ? -2.914 -10.508 11.5 1 88.94 108 VAL A N 1
ATOM 836 C CA . VAL A 1 108 ? -3.055 -9.148 10.984 1 88.94 108 VAL A CA 1
ATOM 837 C C . VAL A 1 108 ? -1.719 -8.422 11.078 1 88.94 108 VAL A C 1
ATOM 839 O O . VAL A 1 108 ? -0.936 -8.664 12 1 88.94 108 VAL A O 1
ATOM 842 N N . CYS A 1 109 ? -1.431 -7.648 10.047 1 94.12 109 CYS A N 1
ATOM 843 C CA . CYS A 1 109 ? -0.22 -6.836 10.031 1 94.12 109 CYS A CA 1
ATOM 844 C C . CYS A 1 109 ? -0.324 -5.68 11.016 1 94.12 109 CYS A C 1
ATOM 846 O O . CYS A 1 109 ? -1.147 -4.781 10.844 1 94.12 109 CYS A O 1
ATOM 848 N N . THR A 1 110 ? 0.513 -5.688 12.039 1 93.75 110 THR A N 1
ATOM 849 C CA . THR A 1 110 ? 0.399 -4.691 13.094 1 93.75 110 THR A CA 1
ATOM 850 C C . THR A 1 110 ? 1.76 -4.078 13.414 1 93.75 110 THR A C 1
ATOM 852 O O . THR A 1 110 ? 2.799 -4.664 13.102 1 93.75 110 THR A O 1
ATOM 855 N N . ALA A 1 111 ? 1.711 -2.918 14.062 1 95.81 111 ALA A N 1
ATOM 856 C CA . ALA A 1 111 ? 2.943 -2.209 14.398 1 95.81 111 ALA A CA 1
ATOM 857 C C . ALA A 1 111 ? 3.727 -2.953 15.477 1 95.81 111 ALA A C 1
ATOM 859 O O . ALA A 1 111 ? 3.146 -3.443 16.453 1 95.81 111 ALA A O 1
ATOM 860 N N . SER A 1 112 ? 5.004 -3.135 15.289 1 96.62 112 SER A N 1
ATOM 861 C CA . SER A 1 112 ? 5.855 -3.742 16.312 1 96.62 112 SER A CA 1
ATOM 862 C C . SER A 1 112 ? 6.75 -2.699 16.969 1 96.62 112 SER A C 1
ATOM 864 O O . SER A 1 112 ? 7.293 -2.938 18.047 1 96.62 112 SER A O 1
ATOM 866 N N . ALA A 1 113 ? 6.996 -1.587 16.312 1 98.31 113 ALA A N 1
ATOM 867 C CA . ALA A 1 113 ? 7.738 -0.447 16.844 1 98.31 113 ALA A CA 1
ATOM 868 C C . ALA A 1 113 ? 7.199 0.868 16.281 1 98.31 113 ALA A C 1
ATOM 870 O O . ALA A 1 113 ? 6.781 0.933 15.133 1 98.31 113 ALA A O 1
ATOM 871 N N . THR A 1 114 ? 7.145 1.862 17.109 1 98.19 114 THR A N 1
ATOM 872 C CA . THR A 1 114 ? 6.641 3.164 16.672 1 98.19 114 THR A CA 1
ATOM 873 C C . THR A 1 114 ? 7.566 4.281 17.156 1 98.19 114 THR A C 1
ATOM 875 O O . THR A 1 114 ? 8.469 4.047 17.953 1 98.19 114 THR A O 1
ATOM 878 N N . ARG A 1 115 ? 7.438 5.363 16.547 1 98.44 115 ARG A N 1
ATOM 879 C CA . ARG A 1 115 ? 8.109 6.582 16.984 1 98.44 115 ARG A CA 1
ATOM 880 C C . ARG A 1 115 ? 7.254 7.812 16.703 1 98.44 115 ARG A C 1
ATOM 882 O O . ARG A 1 115 ? 6.301 7.75 15.93 1 98.44 115 ARG A O 1
ATOM 889 N N . LEU A 1 116 ? 7.633 8.852 17.391 1 98.44 116 LEU A N 1
ATOM 890 C CA . LEU A 1 116 ? 6.93 10.109 17.172 1 98.44 116 LEU A CA 1
ATOM 891 C C . LEU A 1 116 ? 7.617 10.938 16.094 1 98.44 116 LEU A C 1
ATOM 893 O O . LEU A 1 116 ? 8.844 11.016 16.047 1 98.44 116 LEU A O 1
ATOM 897 N N . LYS A 1 117 ? 6.852 11.523 15.211 1 97.94 117 LYS A N 1
ATOM 898 C CA . LYS A 1 117 ? 7.355 12.406 14.164 1 97.94 117 LYS A CA 1
ATOM 899 C C . LYS A 1 117 ? 6.504 13.672 14.055 1 97.94 117 LYS A C 1
ATOM 901 O O . LYS A 1 117 ? 5.281 13.617 14.203 1 97.94 117 LYS A O 1
ATOM 906 N N . ASN A 1 118 ? 7.172 14.742 13.773 1 97.75 118 ASN A N 1
ATOM 907 C CA . ASN A 1 118 ? 6.484 16.016 13.617 1 97.75 118 ASN A CA 1
ATOM 908 C C . ASN A 1 118 ? 6.082 16.266 12.164 1 97.75 118 ASN A C 1
ATOM 910 O O . ASN A 1 118 ? 6.848 15.977 11.242 1 97.75 118 ASN A O 1
ATOM 914 N N . PHE A 1 119 ? 4.984 16.812 11.984 1 98.06 119 PHE A N 1
ATOM 915 C CA . PHE A 1 119 ? 4.461 17.234 10.695 1 98.06 119 PHE A CA 1
ATOM 916 C C . PHE A 1 119 ? 4.043 18.703 10.734 1 98.06 119 PHE A C 1
ATOM 918 O O . PHE A 1 119 ? 3.822 19.266 11.812 1 98.06 119 PHE A O 1
ATOM 925 N N . LYS A 1 120 ? 4.051 19.312 9.523 1 97.69 120 LYS A N 1
ATOM 926 C CA . LYS A 1 120 ? 3.674 20.719 9.445 1 97.69 120 LYS A CA 1
ATOM 927 C C . LYS A 1 120 ? 2.416 20.906 8.602 1 97.69 120 LYS A C 1
ATOM 929 O O . LYS A 1 120 ? 2.27 20.281 7.547 1 97.69 120 LYS A O 1
ATOM 934 N N . ILE A 1 121 ? 1.529 21.703 9.109 1 97.12 121 ILE A N 1
ATOM 935 C CA . ILE A 1 121 ? 0.306 22.062 8.406 1 97.12 121 ILE A CA 1
ATOM 936 C C . ILE A 1 121 ? 0.168 23.594 8.367 1 97.12 121 ILE A C 1
ATOM 938 O O . ILE A 1 121 ? 0.425 24.266 9.367 1 97.12 121 ILE A O 1
ATOM 942 N N . GLN A 1 122 ? -0.187 24.094 7.262 1 96.62 122 GLN A N 1
ATOM 943 C CA . GLN A 1 122 ? -0.384 25.516 7.105 1 96.62 122 GLN A CA 1
ATOM 944 C C . GLN A 1 122 ? -1.869 25.875 7.059 1 96.62 122 GLN A C 1
ATOM 946 O O . GLN A 1 122 ? -2.662 25.141 6.453 1 96.62 122 GLN A O 1
ATOM 951 N N . GLY A 1 123 ? -2.203 26.938 7.801 1 95.44 123 GLY A N 1
ATOM 952 C CA . GLY A 1 123 ? -3.541 27.5 7.754 1 95.44 123 GLY A CA 1
ATOM 953 C C . GLY A 1 123 ? -3.562 29 7.988 1 95.44 123 GLY A C 1
ATOM 954 O O . GLY A 1 123 ? -2.518 29.656 7.961 1 95.44 123 GLY A O 1
ATOM 955 N N . SER A 1 124 ? -4.812 29.516 7.992 1 94.62 124 SER A N 1
ATOM 956 C CA . SER A 1 124 ? -4.977 30.953 8.227 1 94.62 124 SER A CA 1
ATOM 957 C C . SER A 1 124 ? -5.555 31.219 9.617 1 94.62 124 SER A C 1
ATOM 959 O O . SER A 1 124 ? -6.586 30.656 9.984 1 94.62 124 SER A O 1
ATOM 961 N N . VAL A 1 125 ? -4.848 31.969 10.406 1 91 125 VAL A N 1
ATOM 962 C CA . VAL A 1 125 ? -5.336 32.438 11.695 1 91 125 VAL A CA 1
ATOM 963 C C . VAL A 1 125 ? -5.348 33.969 11.711 1 91 125 VAL A C 1
ATOM 965 O O . VAL A 1 125 ? -4.312 34.625 11.516 1 91 125 VAL A O 1
ATOM 968 N N . ASN A 1 126 ? -6.605 34.625 11.992 1 90.94 126 ASN A N 1
ATOM 969 C CA . ASN A 1 126 ? -6.758 36.062 11.992 1 90.94 126 ASN A CA 1
ATOM 970 C C . ASN A 1 126 ? -6.195 36.688 10.719 1 90.94 126 ASN A C 1
ATOM 972 O O . ASN A 1 126 ? -5.453 37.656 10.773 1 90.94 126 ASN A O 1
ATOM 976 N N . ASN A 1 127 ? -6.316 36 9.555 1 89.75 127 ASN A N 1
ATOM 977 C CA . ASN A 1 127 ? -5.961 36.438 8.211 1 89.75 127 ASN A CA 1
ATOM 978 C C . ASN A 1 127 ? -4.449 36.438 7.996 1 89.75 127 ASN A C 1
ATOM 980 O O . ASN A 1 127 ? -3.938 37.125 7.117 1 89.75 127 ASN A O 1
ATOM 984 N N . ASN A 1 128 ? -3.695 35.781 8.883 1 93 128 ASN A N 1
ATOM 985 C CA . ASN A 1 128 ? -2.264 35.562 8.719 1 93 128 ASN A CA 1
ATOM 986 C C . ASN A 1 128 ? -1.955 34.062 8.516 1 93 128 ASN A C 1
ATOM 988 O O . ASN A 1 128 ? -2.676 33.219 9.016 1 93 128 ASN A O 1
ATOM 992 N N . ILE A 1 129 ? -0.88 33.844 7.754 1 93.19 129 ILE A N 1
ATOM 993 C CA . ILE A 1 129 ? -0.425 32.469 7.559 1 93.19 129 ILE A CA 1
ATOM 994 C C . ILE A 1 129 ? 0.1 31.906 8.883 1 93.19 129 ILE A C 1
ATOM 996 O O . ILE A 1 129 ? 0.877 32.562 9.578 1 93.19 129 ILE A O 1
ATOM 1000 N N . HIS A 1 130 ? -0.461 30.766 9.25 1 94.5 130 HIS A N 1
ATOM 1001 C CA . HIS A 1 130 ? -0.042 30.078 10.461 1 94.5 130 HIS A CA 1
ATOM 1002 C C . HIS A 1 130 ? 0.445 28.672 10.148 1 94.5 130 HIS A C 1
ATOM 1004 O O . HIS A 1 130 ? -0.169 27.953 9.352 1 94.5 130 HIS A O 1
ATOM 1010 N N . TYR A 1 131 ? 1.569 28.281 10.789 1 94.94 131 TYR A N 1
ATOM 1011 C CA . TYR A 1 131 ? 2.098 26.938 10.672 1 94.94 131 TYR A CA 1
ATOM 1012 C C . TYR A 1 131 ? 1.885 26.156 11.961 1 94.94 131 TYR A C 1
ATOM 1014 O O . TYR A 1 131 ? 2.297 26.594 13.039 1 94.94 131 TYR A O 1
ATOM 1022 N N . GLU A 1 132 ? 1.195 25.078 11.797 1 94.88 132 GLU A N 1
ATOM 1023 C CA . GLU A 1 132 ? 0.936 24.219 12.945 1 94.88 132 GLU A CA 1
ATOM 1024 C C . GLU A 1 132 ? 1.826 22.969 12.914 1 94.88 132 GLU A C 1
ATOM 1026 O O . GLU A 1 132 ? 2.021 22.375 11.859 1 94.88 132 GLU A O 1
ATOM 1031 N N . LYS A 1 133 ? 2.379 22.672 14.016 1 96.25 133 LYS A N 1
ATOM 1032 C CA . LYS A 1 133 ? 3.143 21.438 14.172 1 96.25 133 LYS A CA 1
ATOM 1033 C C . LYS A 1 133 ? 2.289 20.344 14.812 1 96.25 133 LYS A C 1
ATOM 1035 O O . LYS A 1 133 ? 1.729 20.531 15.891 1 96.25 133 LYS A O 1
ATOM 1040 N N . VAL A 1 134 ? 2.17 19.281 14.141 1 96 134 VAL A N 1
ATOM 1041 C CA . VAL A 1 134 ? 1.438 18.141 14.68 1 96 134 VAL A CA 1
ATOM 1042 C C . VAL A 1 134 ? 2.387 16.953 14.844 1 96 134 VAL A C 1
ATOM 1044 O O . VAL A 1 134 ? 3.172 16.656 13.945 1 96 134 VAL A O 1
ATOM 1047 N N . THR A 1 135 ? 2.322 16.375 16.047 1 96.69 135 THR A N 1
ATOM 1048 C CA . THR A 1 135 ? 3.146 15.195 16.312 1 96.69 135 THR A CA 1
ATOM 1049 C C . THR A 1 135 ? 2.316 13.922 16.219 1 96.69 135 THR A C 1
ATOM 1051 O O . THR A 1 135 ? 1.295 13.781 16.891 1 96.69 135 THR A O 1
ATOM 1054 N N . LEU A 1 136 ? 2.781 13.047 15.367 1 97.56 136 LEU A N 1
ATOM 1055 C CA . LEU A 1 136 ? 2.062 11.789 15.18 1 97.56 136 LEU A CA 1
ATOM 1056 C C . LEU A 1 136 ? 2.982 10.602 15.414 1 97.56 136 LEU A C 1
ATOM 1058 O O . LEU A 1 136 ? 4.199 10.711 15.25 1 97.56 136 LEU A O 1
ATOM 1062 N N . GLU A 1 137 ? 2.352 9.531 15.82 1 97.25 137 GLU A N 1
ATOM 1063 C CA . GLU A 1 137 ? 3.082 8.266 15.883 1 97.25 137 GLU A CA 1
ATOM 1064 C C . GLU A 1 137 ? 3.234 7.648 14.5 1 97.25 137 GLU A C 1
ATOM 1066 O O . GLU A 1 137 ? 2.262 7.539 13.75 1 97.25 137 GLU A O 1
ATOM 1071 N N . VAL A 1 138 ? 4.352 7.32 14.195 1 98.44 138 VAL A N 1
ATOM 1072 C CA . VAL A 1 138 ? 4.625 6.648 12.93 1 98.44 138 VAL A CA 1
ATOM 1073 C C . VAL A 1 138 ? 5.16 5.242 13.195 1 98.44 138 VAL A C 1
ATOM 1075 O O . VAL A 1 138 ? 5.891 5.023 14.164 1 98.44 138 VAL A O 1
ATOM 1078 N N . ASP A 1 139 ? 4.793 4.328 12.422 1 98.44 139 ASP A N 1
ATOM 1079 C CA . ASP A 1 139 ? 5.246 2.951 12.578 1 98.44 139 ASP A CA 1
ATOM 1080 C C . ASP A 1 139 ? 6.637 2.756 11.984 1 98.44 139 ASP A C 1
ATOM 1082 O O . ASP A 1 139 ? 6.887 3.135 10.836 1 98.44 139 ASP A O 1
ATOM 1086 N N . ARG A 1 140 ? 7.469 2.156 12.75 1 98.62 140 ARG A N 1
ATOM 1087 C CA . ARG A 1 140 ? 8.836 1.917 12.305 1 98.62 140 ARG A CA 1
ATOM 1088 C C . ARG A 1 140 ? 9 0.491 11.781 1 98.62 140 ARG A C 1
ATOM 1090 O O . ARG A 1 140 ? 9.867 0.225 10.953 1 98.62 140 ARG A O 1
ATOM 1097 N N . SER A 1 141 ? 8.195 -0.36 12.344 1 98.31 141 SER A N 1
ATOM 1098 C CA . SER A 1 141 ? 8.219 -1.762 11.945 1 98.31 141 SER A CA 1
ATOM 1099 C C . SER A 1 141 ? 6.852 -2.414 12.133 1 98.31 141 SER A C 1
ATOM 1101 O O . SER A 1 141 ? 6.004 -1.896 12.859 1 98.31 141 SER A O 1
ATOM 1103 N N . CYS A 1 142 ? 6.645 -3.426 11.367 1 97.44 142 CYS A N 1
ATOM 1104 C CA . CYS A 1 142 ? 5.395 -4.172 11.438 1 97.44 142 CYS A CA 1
ATOM 1105 C C . CYS A 1 142 ? 5.656 -5.656 11.648 1 97.44 142 CYS A C 1
ATOM 1107 O O . CYS A 1 142 ? 6.77 -6.133 11.422 1 97.44 142 CYS A O 1
ATOM 1109 N N . VAL A 1 143 ? 4.648 -6.359 12.148 1 94.5 143 VAL A N 1
ATOM 1110 C CA . VAL A 1 143 ? 4.711 -7.805 12.352 1 94.5 143 VAL A CA 1
ATOM 1111 C C . VAL A 1 143 ? 3.324 -8.414 12.156 1 94.5 143 VAL A C 1
ATOM 1113 O O . VAL A 1 143 ? 2.311 -7.77 12.438 1 94.5 143 VAL A O 1
ATOM 1116 N N . CYS A 1 144 ? 3.289 -9.633 11.531 1 92.56 144 CYS A N 1
ATOM 1117 C CA . CYS A 1 144 ? 2.039 -10.375 11.453 1 92.56 144 CYS A C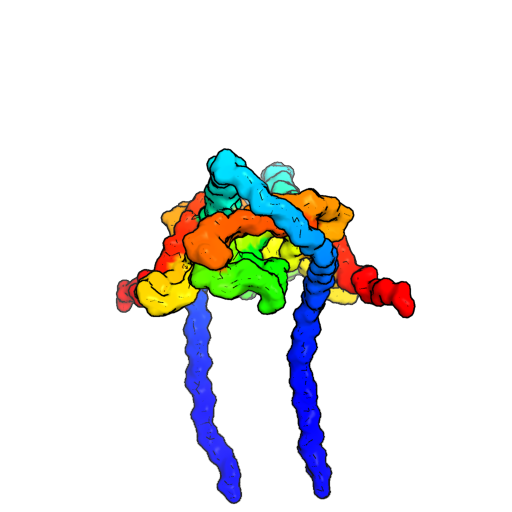A 1
ATOM 1118 C C . CYS A 1 144 ? 1.701 -11.016 12.789 1 92.56 144 CYS A C 1
A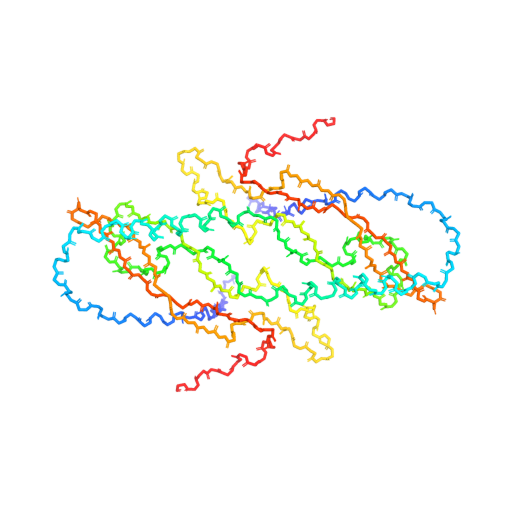TOM 1120 O O . CYS A 1 144 ? 2.43 -11.891 13.266 1 92.56 144 CYS A O 1
ATOM 1122 N N . ARG A 1 145 ? 0.535 -10.523 13.422 1 87.56 145 ARG A N 1
ATOM 1123 C CA . ARG A 1 145 ? 0.137 -11 14.742 1 87.56 145 ARG A CA 1
ATOM 1124 C C . ARG A 1 145 ? -1.231 -11.672 14.688 1 87.56 145 ARG A C 1
ATOM 1126 O O . ARG A 1 145 ? -2.102 -11.266 13.922 1 87.56 145 ARG A O 1
ATOM 1133 N N . SER A 1 146 ? -1.398 -12.695 15.547 1 83.88 146 SER A N 1
ATOM 1134 C CA . SER A 1 146 ? -2.689 -13.367 15.617 1 83.88 146 SER A CA 1
ATOM 1135 C C . SER A 1 146 ? -3.738 -12.492 16.297 1 83.88 146 SER A C 1
ATOM 1137 O O . SER A 1 146 ? -3.432 -11.766 17.234 1 83.88 146 SER A O 1
ATOM 1139 N N . VAL A 1 147 ? -4.945 -12.289 15.758 1 72.88 147 VAL A N 1
ATOM 1140 C CA . VAL A 1 147 ? -6.035 -11.484 16.297 1 72.88 147 VAL A CA 1
ATOM 1141 C C . VAL A 1 147 ? -6.379 -11.953 17.703 1 72.88 147 VAL A C 1
ATOM 1143 O O . VAL A 1 147 ? -6.828 -11.164 18.547 1 72.88 147 VAL A O 1
ATOM 1146 N N . SER A 1 148 ? -6.293 -13.117 18.156 1 62.66 148 SER A N 1
ATOM 1147 C CA . SER A 1 148 ? -6.562 -13.523 19.531 1 62.66 148 SER A CA 1
ATOM 1148 C C . SER A 1 148 ? -5.668 -12.773 20.516 1 62.66 148 SER A C 1
ATOM 1150 O O . SER A 1 148 ? -6.039 -12.578 21.672 1 62.66 148 SER A O 1
ATOM 1152 N N . ASP A 1 149 ? -4.531 -12.414 20.172 1 56.91 149 ASP A N 1
ATOM 1153 C CA . ASP A 1 149 ? -3.584 -11.766 21.078 1 56.91 149 ASP A CA 1
ATOM 1154 C C . ASP A 1 149 ? -4.023 -10.336 21.406 1 56.91 149 ASP A C 1
ATOM 1156 O O . ASP A 1 149 ? -3.59 -9.758 22.406 1 56.91 149 ASP A O 1
ATOM 1160 N N . PHE A 1 150 ? -4.73 -9.602 20.625 1 51.62 150 PHE A N 1
ATOM 1161 C CA . PHE A 1 150 ? -5.188 -8.242 20.906 1 51.62 150 PHE A CA 1
ATOM 1162 C C . PHE A 1 150 ? -6.316 -8.258 21.922 1 51.62 150 PHE A C 1
ATOM 1164 O O . PHE A 1 150 ? -6.797 -7.195 22.328 1 51.62 150 PHE A O 1
ATOM 1171 N N . THR A 1 151 ? -6.973 -9.281 22.172 1 45.44 151 THR A N 1
ATOM 1172 C CA . THR A 1 151 ? -8.07 -9.148 23.125 1 45.44 151 THR A CA 1
ATOM 1173 C C . THR A 1 151 ? -7.555 -8.695 24.484 1 45.44 151 THR A C 1
ATOM 1175 O O . THR A 1 151 ? -8.328 -8.57 25.438 1 45.44 151 THR A O 1
ATOM 1178 N N . SER A 1 152 ? -6.312 -8.727 24.891 1 38.44 152 SER A N 1
ATOM 1179 C CA . SER A 1 152 ? -6.336 -8.359 26.297 1 38.44 152 SER A CA 1
ATOM 1180 C C . SER A 1 152 ? -6.621 -6.875 26.484 1 38.44 152 SER A C 1
ATOM 1182 O O . SER A 1 152 ? -5.938 -6.027 25.906 1 38.44 152 SER A O 1
ATOM 1184 N N . PRO A 1 153 ? -7.867 -6.379 26.844 1 36.38 153 PRO A N 1
ATOM 1185 C CA . PRO A 1 153 ? -8.156 -5.012 27.297 1 36.38 153 PRO A CA 1
ATOM 1186 C C . PRO A 1 153 ? -7.066 -4.445 28.203 1 36.38 153 PRO A C 1
ATOM 1188 O O . PRO A 1 153 ? -6.414 -5.199 28.938 1 36.38 153 PRO A O 1
ATOM 1191 N N . PRO A 1 154 ? -6.316 -3.408 27.922 1 32.75 154 PRO A N 1
ATOM 1192 C CA . PRO A 1 154 ? -5.629 -2.926 29.125 1 32.75 154 PRO A CA 1
ATOM 1193 C C . PRO A 1 154 ? -6.52 -2.939 30.359 1 32.75 154 PRO A C 1
ATOM 1195 O O . PRO A 1 154 ? -7.715 -2.641 30.281 1 32.75 154 PRO A O 1
ATOM 1198 N N . THR A 1 155 ? -6.445 -3.9 31.188 1 28.84 155 THR A N 1
ATOM 1199 C CA . THR A 1 155 ? -6.965 -3.781 32.531 1 28.84 155 THR A CA 1
ATOM 1200 C C . THR A 1 155 ? -6.703 -2.387 33.094 1 28.84 155 THR A C 1
ATOM 1202 O O . THR A 1 155 ? -5.547 -1.99 33.281 1 28.84 155 THR A O 1
ATOM 1205 N N . LEU A 1 156 ? -7.566 -1.419 32.719 1 23.78 156 LEU A N 1
ATOM 1206 C CA . LEU A 1 156 ? -7.77 -0.348 33.688 1 23.78 156 LEU A CA 1
ATOM 1207 C C . LEU A 1 156 ? -8.539 -0.854 34.906 1 23.78 156 LEU A C 1
ATOM 1209 O O . LEU A 1 156 ? -9.508 -1.601 34.781 1 23.78 156 LEU A O 1
ATOM 1213 N N . MET B 1 1 ? -52.406 -6.996 14.203 1 21.77 1 MET B N 1
ATOM 1214 C CA . MET B 1 1 ? -51.844 -5.824 14.867 1 21.77 1 MET B CA 1
ATOM 1215 C C . MET B 1 1 ? -50.375 -6.07 15.258 1 21.77 1 MET B C 1
ATOM 1217 O O . MET B 1 1 ? -50.094 -6.965 16.062 1 21.77 1 MET B O 1
ATOM 1221 N N . ALA B 1 2 ? -49.375 -5.859 14.375 1 28.08 2 ALA B N 1
ATOM 1222 C CA . ALA B 1 2 ? -48.062 -6.223 13.836 1 28.08 2 ALA B CA 1
ATOM 1223 C C . ALA B 1 2 ? -46.938 -5.531 14.609 1 28.08 2 ALA B C 1
ATOM 1225 O O . ALA B 1 2 ? -45.781 -5.566 14.188 1 28.08 2 ALA B O 1
ATOM 1226 N N . SER B 1 3 ? -47.125 -5.031 15.758 1 21.88 3 SER B N 1
ATOM 1227 C CA . SER B 1 3 ? -46.281 -3.875 16.062 1 21.88 3 SER B CA 1
ATOM 1228 C C . SER B 1 3 ? -44.844 -4.293 16.391 1 21.88 3 SER B C 1
ATOM 1230 O O . SER B 1 3 ? -43.906 -3.76 15.812 1 21.88 3 SER B O 1
ATOM 1232 N N . SER B 1 4 ? -44.344 -4.77 17.625 1 24.53 4 SER B N 1
ATOM 1233 C CA . SER B 1 4 ? -43.469 -3.84 18.359 1 24.53 4 SER B CA 1
ATOM 1234 C C . SER B 1 4 ? -42 -4.062 18.016 1 24.53 4 SER B C 1
ATOM 1236 O O . SER B 1 4 ? -41.281 -3.111 17.75 1 24.53 4 SER B O 1
ATOM 1238 N N . THR B 1 5 ? -41.219 -5.207 18.5 1 25.64 5 THR B N 1
ATOM 1239 C CA . THR B 1 5 ? -40.188 -4.957 19.516 1 25.64 5 THR B CA 1
ATOM 1240 C C . THR B 1 5 ? -38.844 -4.633 18.891 1 25.64 5 THR B C 1
ATOM 1242 O O . THR B 1 5 ? -38.594 -4.984 17.734 1 25.64 5 THR B O 1
ATOM 1245 N N . SER B 1 6 ? -37.656 -4.473 19.75 1 27.16 6 SER B N 1
ATOM 1246 C CA . SER B 1 6 ? -36.531 -3.654 20.203 1 27.16 6 SER B CA 1
ATOM 1247 C C . SER B 1 6 ? -35.219 -4.102 19.562 1 27.16 6 SER B C 1
ATOM 1249 O O . SER B 1 6 ? -34.719 -5.188 19.859 1 27.16 6 SER B O 1
ATOM 1251 N N . ASN B 1 7 ? -35.062 -4.27 18.25 1 27.94 7 ASN B N 1
ATOM 1252 C CA . ASN B 1 7 ? -33.875 -4.984 17.781 1 27.94 7 ASN B CA 1
ATOM 1253 C C . ASN B 1 7 ? -32.594 -4.23 18.125 1 27.94 7 ASN B C 1
ATOM 1255 O O . ASN B 1 7 ? -32.188 -3.32 17.391 1 27.94 7 ASN B O 1
ATOM 1259 N N . PRO B 1 8 ? -32.312 -3.629 19.359 1 25.66 8 PRO B N 1
ATOM 1260 C CA . PRO B 1 8 ? -31.406 -2.486 19.453 1 25.66 8 PRO B CA 1
ATOM 1261 C C . PRO B 1 8 ? -29.953 -2.855 19.141 1 25.66 8 PRO B C 1
ATOM 1263 O O . PRO B 1 8 ? -29.234 -2.072 18.5 1 25.66 8 PRO B O 1
ATOM 1266 N N . ALA B 1 9 ? -29.25 -3.838 19.719 1 26.38 9 ALA B N 1
ATOM 1267 C CA . ALA B 1 9 ? -28.094 -3.447 20.516 1 26.38 9 ALA B CA 1
ATOM 1268 C C . ALA B 1 9 ? -26.828 -3.396 19.641 1 26.38 9 ALA B C 1
ATOM 1270 O O . ALA B 1 9 ? -25.75 -3.055 20.125 1 26.38 9 ALA B O 1
ATOM 1271 N N . THR B 1 10 ? -26.797 -3.625 18.328 1 24.86 10 THR B N 1
ATOM 1272 C CA . THR B 1 10 ? -25.5 -4.113 17.859 1 24.86 10 THR B CA 1
ATOM 1273 C C . THR B 1 10 ? -24.438 -3.025 17.969 1 24.86 10 THR B C 1
ATOM 1275 O O . THR B 1 10 ? -24.359 -2.135 17.125 1 24.86 10 THR B O 1
ATOM 1278 N N . THR B 1 11 ? -24.172 -2.291 19.016 1 25.17 11 THR B N 1
ATOM 1279 C CA . THR B 1 11 ? -23.281 -1.134 19.031 1 25.17 11 THR B CA 1
ATOM 1280 C C . THR B 1 11 ? -21.828 -1.565 18.844 1 25.17 11 THR B C 1
ATOM 1282 O O . THR B 1 11 ? -21.266 -2.275 19.672 1 25.17 11 THR B O 1
ATOM 1285 N N . ASN B 1 12 ? -21.344 -1.968 17.656 1 23.11 12 ASN B N 1
ATOM 1286 C CA . ASN B 1 12 ? -19.969 -2.334 17.344 1 23.11 12 ASN B CA 1
ATOM 1287 C C . ASN B 1 12 ? -18.984 -1.274 17.812 1 23.11 12 ASN B C 1
ATOM 1289 O O . ASN B 1 12 ? -19.141 -0.09 17.516 1 23.11 12 ASN B O 1
ATOM 1293 N N . SER B 1 13 ? -18.234 -1.412 18.906 1 24.44 13 SER B N 1
ATOM 1294 C CA . SER B 1 13 ? -17.266 -0.729 19.766 1 24.44 13 SER B CA 1
ATOM 1295 C C . SER B 1 13 ? -16.062 -0.235 18.969 1 24.44 13 SER B C 1
ATOM 1297 O O . SER B 1 13 ? -15.242 -1.033 18.531 1 24.44 13 SER B O 1
ATOM 1299 N N . ILE B 1 14 ? -16.156 0.753 18.078 1 23.88 14 ILE B N 1
ATOM 1300 C CA . ILE B 1 14 ? -15.117 1.507 17.391 1 23.88 14 ILE B CA 1
ATOM 1301 C C . ILE B 1 14 ? -14.086 2.002 18.406 1 23.88 14 ILE B C 1
ATOM 1303 O O . ILE B 1 14 ? -14.438 2.691 19.375 1 23.88 14 ILE B O 1
ATOM 1307 N N . ASP B 1 15 ? -12.984 1.283 18.656 1 24.73 15 ASP B N 1
ATOM 1308 C CA . ASP B 1 15 ? -11.828 1.566 19.516 1 24.73 15 ASP B CA 1
ATOM 1309 C C . ASP B 1 15 ? -11.375 3.016 19.359 1 24.73 15 ASP B C 1
ATOM 1311 O O . ASP B 1 15 ? -11.086 3.465 18.25 1 24.73 15 ASP B O 1
ATOM 1315 N N . ILE B 1 16 ? -11.617 3.982 20.234 1 24.75 16 ILE B N 1
ATOM 1316 C CA . ILE B 1 16 ? -11.391 5.391 20.531 1 24.75 16 ILE B CA 1
ATOM 1317 C C . ILE B 1 16 ? -9.891 5.676 20.578 1 24.75 16 ILE B C 1
ATOM 1319 O O . ILE B 1 16 ? -9.156 5.062 21.344 1 24.75 16 ILE B O 1
ATOM 1323 N N . VAL B 1 17 ? -9.281 6.078 19.438 1 28.2 17 VAL B N 1
ATOM 1324 C CA . VAL B 1 17 ? -7.969 6.703 19.328 1 28.2 17 VAL B CA 1
ATOM 1325 C C . VAL B 1 17 ? -7.758 7.691 20.469 1 28.2 17 VAL B C 1
ATOM 1327 O O . VAL B 1 17 ? -8.555 8.617 20.656 1 28.2 17 VAL B O 1
ATOM 1330 N N . ARG B 1 18 ? -7.262 7.254 21.547 1 27 18 ARG B N 1
ATOM 1331 C CA . ARG B 1 18 ? -6.891 8.055 22.703 1 27 18 ARG B CA 1
ATOM 1332 C C . ARG B 1 18 ? -5.996 9.219 22.312 1 27 18 ARG B C 1
ATOM 1334 O O . ARG B 1 18 ? -4.848 9.016 21.891 1 27 18 ARG B O 1
ATOM 1341 N N . THR B 1 19 ? -6.516 10.266 21.703 1 28.8 19 THR B N 1
ATOM 1342 C CA . THR B 1 19 ? -5.895 11.57 21.516 1 28.8 19 THR B CA 1
ATOM 1343 C C . THR B 1 19 ? -5.367 12.109 22.844 1 28.8 19 THR B C 1
ATOM 1345 O O . THR B 1 19 ? -6.145 12.383 23.75 1 28.8 19 THR B O 1
ATOM 1348 N N . VAL B 1 20 ? -4.281 11.758 23.344 1 30.67 20 VAL B N 1
ATOM 1349 C CA . VAL B 1 20 ? -3.738 12.555 24.438 1 30.67 20 VAL B CA 1
ATOM 1350 C C . VAL B 1 20 ? -3.545 14 23.969 1 30.67 20 VAL B C 1
ATOM 1352 O O . VAL B 1 20 ? -2.682 14.281 23.141 1 30.67 20 VAL B O 1
ATOM 1355 N N . LEU B 1 21 ? -4.559 14.797 23.906 1 30.52 21 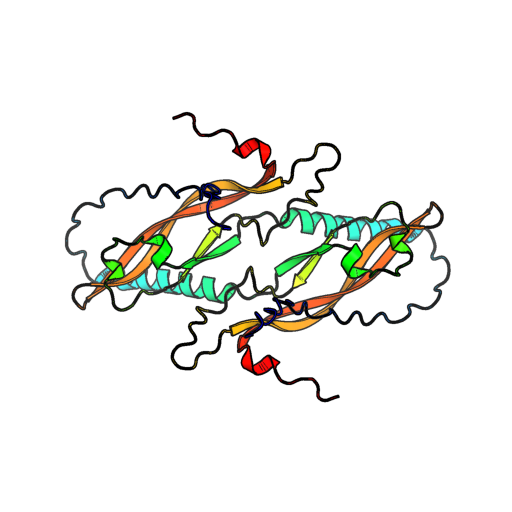LEU B N 1
ATOM 1356 C CA . LEU B 1 21 ? -4.516 16.234 23.703 1 30.52 21 LEU B CA 1
ATOM 1357 C C . LEU B 1 21 ? -3.74 16.922 24.828 1 30.52 21 LEU B C 1
ATOM 1359 O O . LEU B 1 21 ? -4.25 17.062 25.938 1 30.52 21 LEU B O 1
ATOM 1363 N N . LYS B 1 22 ? -2.424 16.781 24.969 1 32.72 22 LYS B N 1
ATOM 1364 C CA . LYS B 1 22 ? -1.758 17.688 25.891 1 32.72 22 LYS B CA 1
ATOM 1365 C C . LYS B 1 22 ? -2.066 19.141 25.562 1 32.72 22 LYS B C 1
ATOM 1367 O O . LYS B 1 22 ? -2.104 19.531 24.391 1 32.72 22 LYS B O 1
ATOM 1372 N N . GLU B 1 23 ? -2.66 19.922 26.406 1 33.81 23 GLU B N 1
ATOM 1373 C CA . GLU B 1 23 ? -2.893 21.359 26.484 1 33.81 23 GLU B CA 1
ATOM 1374 C C . GLU B 1 23 ? -1.644 22.156 26.094 1 33.81 23 GLU B C 1
ATOM 1376 O O . GLU B 1 23 ? -0.623 22.078 26.781 1 33.81 23 GLU B O 1
ATOM 1381 N N . SER B 1 24 ? -1.283 22.281 24.797 1 33 24 SER B N 1
ATOM 1382 C CA . SER B 1 24 ? -0.21 23.188 24.391 1 33 24 SER B CA 1
ATOM 1383 C C . SER B 1 24 ? -0.401 24.578 24.984 1 33 24 SER B C 1
ATOM 1385 O O . SER B 1 24 ? -1.464 25.188 24.844 1 33 24 SER B O 1
ATOM 1387 N N . ARG B 1 25 ? 0.327 25.062 26.016 1 32.81 25 ARG B N 1
ATOM 1388 C CA . ARG B 1 25 ? 0.484 26.375 26.625 1 32.81 25 ARG B CA 1
ATOM 1389 C C . ARG B 1 25 ? 0.64 27.453 25.562 1 32.81 25 ARG B C 1
ATOM 1391 O O . ARG B 1 25 ? 1.114 27.188 24.453 1 32.81 25 ARG B O 1
ATOM 1398 N N . LYS B 1 26 ? 0.131 28.797 25.703 1 37.12 26 LYS B N 1
ATOM 1399 C CA . LYS B 1 26 ? 0.101 30.094 25.031 1 37.12 26 LYS B CA 1
ATOM 1400 C C . LYS B 1 26 ? 1.491 30.5 24.547 1 37.12 26 LYS B C 1
ATOM 1402 O O . LYS B 1 26 ? 2.293 31.031 25.328 1 37.12 26 LYS B O 1
ATOM 1407 N N . SER B 1 27 ? 2.295 29.609 23.734 1 36.41 27 SER B N 1
ATOM 1408 C CA . SER B 1 27 ? 3.609 30.156 23.438 1 36.41 27 SER B CA 1
ATOM 1409 C C . SER B 1 27 ? 3.488 31.484 22.688 1 36.41 27 SER B C 1
ATOM 1411 O O . SER B 1 27 ? 2.504 31.719 21.984 1 36.41 27 SER B O 1
ATOM 1413 N N . LYS B 1 28 ? 4.426 32.594 22.938 1 39.94 28 LYS B N 1
ATOM 1414 C CA . LYS B 1 28 ? 4.688 33.938 22.453 1 39.94 28 LYS B CA 1
ATOM 1415 C C . LYS B 1 28 ? 4.742 33.969 20.922 1 39.94 28 LYS B C 1
ATOM 1417 O O . LYS B 1 28 ? 5.141 33 20.297 1 39.94 28 LYS B O 1
ATOM 1422 N N . PRO B 1 29 ? 4.406 35.156 20.156 1 41.28 29 PRO B N 1
ATOM 1423 C CA . PRO B 1 29 ? 4.379 35.406 18.703 1 41.28 29 PRO B CA 1
ATOM 1424 C C . PRO B 1 29 ? 5.695 35.031 18.031 1 41.28 29 PRO B C 1
ATOM 1426 O O . PRO B 1 29 ? 6.75 35.562 18.359 1 41.28 29 PRO B O 1
ATOM 1429 N N . LYS B 1 30 ? 6.098 33.844 17.75 1 42.94 30 LYS B N 1
ATOM 1430 C CA . LYS B 1 30 ? 7.348 33.438 17.094 1 42.94 30 LYS B CA 1
ATOM 1431 C C . LYS B 1 30 ? 7.594 34.281 15.844 1 42.94 30 LYS B C 1
ATOM 1433 O O . LYS B 1 30 ? 6.684 34.5 15.047 1 42.94 30 LYS B O 1
ATOM 1438 N N . LYS B 1 31 ? 8.773 34.906 15.602 1 42 31 LYS B N 1
ATOM 1439 C CA . LYS B 1 31 ? 9.438 35.656 14.547 1 42 31 LYS B CA 1
ATOM 1440 C C . LYS B 1 31 ? 9.266 35 13.195 1 42 31 LYS B C 1
ATOM 1442 O O . LYS B 1 31 ? 9.32 33.75 13.094 1 42 31 LYS B O 1
ATOM 1447 N N . VAL B 1 32 ? 9.055 35.594 11.922 1 44.34 32 VAL B N 1
ATOM 1448 C CA . VAL B 1 32 ? 8.844 35.5 10.477 1 44.34 32 VAL B CA 1
ATOM 1449 C C . VAL B 1 32 ? 9.914 34.625 9.859 1 44.34 32 VAL B C 1
ATOM 1451 O O . VAL B 1 32 ? 9.914 34.375 8.648 1 44.34 32 VAL B O 1
ATOM 1454 N N . THR B 1 33 ? 11.109 34.406 10.344 1 48.38 33 THR B N 1
ATOM 1455 C CA . THR B 1 33 ? 12.234 33.875 9.602 1 48.38 33 THR B CA 1
ATOM 1456 C C . THR B 1 33 ? 11.961 32.406 9.211 1 48.38 33 THR B C 1
ATOM 1458 O O . THR B 1 33 ? 12.367 31.969 8.141 1 48.38 33 THR B O 1
ATOM 1461 N N . ASN B 1 34 ? 11.398 31.562 9.984 1 54.88 34 ASN B N 1
ATOM 1462 C CA . ASN B 1 34 ? 11.32 30.109 10.008 1 54.88 34 ASN B CA 1
ATOM 1463 C C . ASN B 1 34 ? 10.242 29.594 9.062 1 54.88 34 ASN B C 1
ATOM 1465 O O . ASN B 1 34 ? 9.883 28.406 9.109 1 54.88 34 ASN B O 1
ATOM 1469 N N . THR B 1 35 ? 9.625 30.469 8.336 1 63.78 35 THR B N 1
ATOM 1470 C CA . THR B 1 35 ? 8.602 30.172 7.336 1 63.78 35 THR B CA 1
ATOM 1471 C C . THR B 1 35 ? 9.195 29.344 6.195 1 63.78 35 THR B C 1
ATOM 1473 O O . THR B 1 35 ? 8.57 28.391 5.719 1 63.78 35 THR B O 1
ATOM 1476 N N . ASN B 1 36 ? 10.469 29.672 5.93 1 79.5 36 ASN B N 1
ATOM 1477 C CA . ASN B 1 36 ? 11.102 28.984 4.812 1 79.5 36 ASN B CA 1
ATOM 1478 C C . ASN B 1 36 ? 11.305 27.5 5.105 1 79.5 36 ASN B C 1
ATOM 1480 O O . ASN B 1 36 ? 11.039 26.656 4.25 1 79.5 36 ASN B O 1
ATOM 1484 N N . ASN B 1 37 ? 11.711 27.25 6.344 1 92 37 ASN B N 1
ATOM 1485 C CA . ASN B 1 37 ? 11.922 25.844 6.699 1 92 37 ASN B CA 1
ATOM 1486 C C . ASN B 1 37 ? 10.609 25.078 6.777 1 92 37 ASN B C 1
ATOM 1488 O O . ASN B 1 37 ? 10.523 23.938 6.332 1 92 37 ASN B O 1
ATOM 1492 N N . ASP B 1 38 ? 9.586 25.781 7.285 1 95 38 ASP B N 1
ATOM 1493 C CA . ASP B 1 38 ? 8.281 25.141 7.383 1 95 38 ASP B CA 1
ATOM 1494 C C . ASP B 1 38 ? 7.711 24.844 6 1 95 38 ASP B C 1
ATOM 1496 O O . ASP B 1 38 ? 7.156 23.766 5.773 1 95 38 ASP B O 1
ATOM 1500 N N . ASP B 1 39 ? 7.957 25.75 5.129 1 94.94 39 ASP B N 1
ATOM 1501 C CA . ASP B 1 39 ? 7.484 25.562 3.762 1 94.94 39 ASP B CA 1
ATOM 1502 C C . ASP B 1 39 ? 8.188 24.375 3.105 1 94.94 39 ASP B C 1
ATOM 1504 O O . ASP B 1 39 ? 7.566 23.609 2.354 1 94.94 39 ASP B O 1
ATOM 1508 N N . LYS B 1 40 ? 9.445 24.312 3.404 1 96.56 40 LYS B N 1
ATOM 1509 C CA . LYS B 1 40 ? 10.203 23.188 2.848 1 96.56 40 LYS B CA 1
ATOM 1510 C C . LYS B 1 40 ? 9.672 21.859 3.367 1 96.56 40 LYS B C 1
ATOM 1512 O O . LYS B 1 40 ? 9.586 20.891 2.619 1 96.56 40 LYS B O 1
ATOM 1517 N N . ILE B 1 41 ? 9.32 21.766 4.594 1 97.31 41 ILE B N 1
ATOM 1518 C CA . ILE B 1 41 ? 8.766 20.547 5.191 1 97.31 41 ILE B CA 1
ATOM 1519 C C . ILE B 1 41 ? 7.434 20.203 4.535 1 97.31 41 ILE B C 1
ATOM 1521 O O . ILE B 1 41 ? 7.184 19.047 4.188 1 97.31 41 ILE B O 1
ATOM 1525 N N . ILE B 1 42 ? 6.633 21.219 4.332 1 97.75 42 ILE B N 1
ATOM 1526 C CA . ILE B 1 42 ? 5.32 21.016 3.725 1 97.75 42 ILE B CA 1
ATOM 1527 C C . ILE B 1 42 ? 5.488 20.531 2.287 1 97.75 42 ILE B C 1
ATOM 1529 O O . ILE B 1 42 ? 4.773 19.625 1.845 1 97.75 42 ILE B O 1
ATOM 1533 N N . GLN B 1 43 ? 6.477 21.141 1.627 1 96.81 43 GLN B N 1
ATOM 1534 C CA . GLN B 1 43 ? 6.73 20.719 0.254 1 96.81 43 GLN B CA 1
ATOM 1535 C C . GLN B 1 43 ? 7.133 19.25 0.2 1 96.81 43 GLN B C 1
ATOM 1537 O O . GLN B 1 43 ? 6.703 18.516 -0.693 1 96.81 43 GLN B O 1
ATOM 1542 N N . LYS B 1 44 ? 7.984 18.859 1.085 1 97.38 44 LYS B N 1
ATOM 1543 C CA . LYS B 1 44 ? 8.375 17.453 1.161 1 97.38 44 LYS B CA 1
ATOM 1544 C C . LYS B 1 44 ? 7.172 16.562 1.44 1 97.38 44 LYS B C 1
ATOM 1546 O O . LYS B 1 44 ? 7.047 15.484 0.858 1 97.38 44 LYS B O 1
ATOM 1551 N N . GLN B 1 45 ? 6.289 16.953 2.293 1 97.56 45 GLN B N 1
ATOM 1552 C CA . GLN B 1 45 ? 5.086 16.203 2.619 1 97.56 45 GLN B CA 1
ATOM 1553 C C . GLN B 1 45 ? 4.172 16.062 1.403 1 97.56 45 GLN B C 1
ATOM 1555 O O . GLN B 1 45 ? 3.641 14.992 1.136 1 97.56 45 GLN B O 1
ATOM 1560 N N . VAL B 1 46 ? 4.02 17.125 0.655 1 96.19 46 VAL B N 1
ATOM 1561 C CA . VAL B 1 46 ? 3.186 17.141 -0.543 1 96.19 46 VAL B CA 1
ATOM 1562 C C . VAL B 1 46 ? 3.797 16.219 -1.599 1 96.19 46 VAL B C 1
ATOM 1564 O O . VAL B 1 46 ? 3.082 15.469 -2.273 1 96.19 46 VAL B O 1
ATOM 1567 N N . TYR B 1 47 ? 5.082 16.297 -1.638 1 96.38 47 TYR B N 1
ATOM 1568 C CA . TYR B 1 47 ? 5.793 15.445 -2.582 1 96.38 47 TYR B CA 1
ATOM 1569 C C . TYR B 1 47 ? 5.559 13.969 -2.264 1 96.38 47 TYR B C 1
ATOM 1571 O O . TYR B 1 47 ? 5.34 13.164 -3.17 1 96.38 47 TYR B O 1
ATOM 1579 N N . LEU B 1 48 ? 5.617 13.531 -1.017 1 96.88 48 LEU B N 1
ATOM 1580 C CA . LEU B 1 48 ? 5.406 12.148 -0.603 1 96.88 48 LEU B CA 1
ATOM 1581 C C . LEU B 1 48 ? 3.994 11.688 -0.947 1 96.88 48 LEU B C 1
ATOM 1583 O O . LEU B 1 48 ? 3.787 10.531 -1.311 1 96.88 48 LEU B O 1
ATOM 1587 N N . LEU B 1 49 ? 3.08 12.609 -0.867 1 94.06 49 LEU B N 1
ATOM 1588 C CA . LEU B 1 49 ? 1.701 12.297 -1.232 1 94.06 49 LEU B CA 1
ATOM 1589 C C . LEU B 1 49 ? 1.596 11.961 -2.715 1 94.06 49 LEU B C 1
ATOM 1591 O O . LEU B 1 49 ? 0.893 11.016 -3.092 1 94.06 49 LEU B O 1
ATOM 1595 N N . LYS B 1 50 ? 2.312 12.703 -3.486 1 91.5 50 LYS B N 1
ATOM 1596 C CA . LYS B 1 50 ? 2.277 12.516 -4.934 1 91.5 50 LYS B CA 1
ATOM 1597 C C . LYS B 1 50 ? 2.898 11.172 -5.324 1 91.5 50 LYS B C 1
ATOM 1599 O O . LYS B 1 50 ? 2.619 10.648 -6.402 1 91.5 50 LYS B O 1
ATOM 1604 N N . LYS B 1 51 ? 3.668 10.633 -4.477 1 95.44 51 LYS B N 1
ATOM 1605 C CA . LYS B 1 51 ? 4.391 9.406 -4.777 1 95.44 51 LYS B CA 1
ATOM 1606 C C . LYS B 1 51 ? 3.566 8.18 -4.398 1 95.44 51 LYS B C 1
ATOM 1608 O O . LYS B 1 51 ? 4 7.043 -4.605 1 95.44 51 LYS B O 1
ATOM 1613 N N . LEU B 1 52 ? 2.307 8.414 -4 1 96.38 52 LEU B N 1
ATOM 1614 C CA . LEU B 1 52 ? 1.52 7.293 -3.494 1 96.38 52 LEU B CA 1
ATOM 1615 C C . LEU B 1 52 ? 0.909 6.496 -4.641 1 96.38 52 LEU B C 1
ATOM 1617 O O . LEU B 1 52 ? 0.545 5.332 -4.469 1 96.38 52 LEU B O 1
ATOM 1621 N N . CYS B 1 53 ? 0.704 7.113 -5.742 1 96.25 53 CYS B N 1
ATOM 1622 C CA . CYS B 1 53 ? 0.222 6.375 -6.902 1 96.25 53 CYS B CA 1
ATOM 1623 C C . CYS B 1 53 ? 1.384 5.781 -7.691 1 96.25 53 CYS B C 1
ATOM 1625 O O . CYS B 1 53 ? 2.037 6.484 -8.469 1 96.25 53 CYS B O 1
ATOM 1627 N N . ARG B 1 54 ? 1.6 4.52 -7.496 1 97.44 54 ARG B N 1
ATOM 1628 C CA . ARG B 1 54 ? 2.701 3.77 -8.094 1 97.44 54 ARG B CA 1
ATOM 1629 C C . ARG B 1 54 ? 2.418 2.271 -8.07 1 97.44 54 ARG B C 1
ATOM 1631 O O . ARG B 1 54 ? 1.588 1.801 -7.293 1 97.44 54 ARG B O 1
ATOM 1638 N N . PRO B 1 55 ? 3.08 1.546 -9.008 1 97.5 55 PRO B N 1
ATOM 1639 C CA . PRO B 1 55 ? 2.918 0.092 -8.922 1 97.5 55 PRO B CA 1
ATOM 1640 C C . PRO B 1 55 ? 3.33 -0.472 -7.566 1 97.5 55 PRO B C 1
ATOM 1642 O O . PRO B 1 55 ? 4.355 -0.071 -7.012 1 97.5 55 PRO B O 1
ATOM 1645 N N . ARG B 1 56 ? 2.518 -1.338 -7.066 1 96.31 56 ARG B N 1
ATOM 1646 C CA . ARG B 1 56 ? 2.799 -1.994 -5.793 1 96.31 56 ARG B 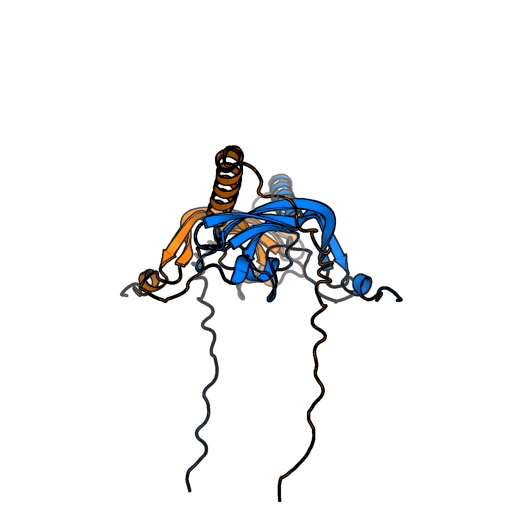CA 1
ATOM 1647 C C . ARG B 1 56 ? 2.625 -3.506 -5.906 1 96.31 56 ARG B C 1
ATOM 1649 O O . ARG B 1 56 ? 1.935 -3.99 -6.805 1 96.31 56 ARG B O 1
ATOM 1656 N N . LEU B 1 57 ? 3.344 -4.172 -5 1 96.12 57 LEU B N 1
ATOM 1657 C CA . LEU B 1 57 ? 3.139 -5.613 -4.938 1 96.12 57 LEU B CA 1
ATOM 1658 C C . LEU B 1 57 ? 1.776 -5.945 -4.336 1 96.12 57 LEU B C 1
ATOM 1660 O O . LEU B 1 57 ? 1.478 -5.547 -3.209 1 96.12 57 LEU B O 1
ATOM 1664 N N . VAL B 1 58 ? 0.958 -6.613 -5.055 1 96 58 VAL B N 1
ATOM 1665 C CA . VAL B 1 58 ? -0.387 -6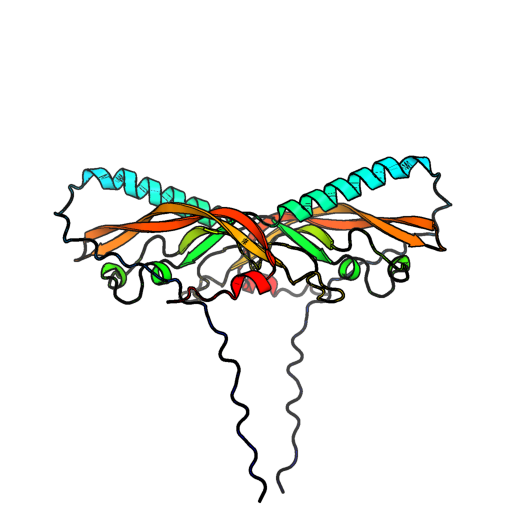.988 -4.629 1 96 58 VAL B CA 1
ATOM 1666 C C . VAL B 1 58 ? -0.505 -8.508 -4.555 1 96 58 VAL B C 1
ATOM 1668 O O . VAL B 1 58 ? -0.152 -9.211 -5.504 1 96 58 VAL B O 1
ATOM 1671 N N . PRO B 1 59 ? -0.898 -8.984 -3.383 1 95.06 59 PRO B N 1
ATOM 1672 C CA . PRO B 1 59 ? -1.104 -10.43 -3.289 1 95.06 59 PRO B CA 1
ATOM 1673 C C . PRO B 1 59 ? -2.314 -10.906 -4.086 1 95.06 59 PRO B C 1
ATOM 1675 O O . PRO B 1 59 ? -3.383 -10.289 -4.023 1 95.06 59 PRO B O 1
ATOM 1678 N N . ILE B 1 60 ? -2.189 -11.961 -4.836 1 94.62 60 ILE B N 1
ATOM 1679 C CA . ILE B 1 60 ? -3.271 -12.547 -5.617 1 94.62 60 ILE B CA 1
ATOM 1680 C C . ILE B 1 60 ? -3.309 -14.062 -5.398 1 94.62 60 ILE B C 1
ATOM 1682 O O . ILE B 1 60 ? -2.27 -14.727 -5.438 1 94.62 60 ILE B O 1
ATOM 1686 N N . ASN B 1 61 ? -4.418 -14.516 -5.172 1 94.25 61 ASN B N 1
ATOM 1687 C CA . ASN B 1 61 ? -4.59 -15.953 -5.004 1 94.25 61 ASN B CA 1
ATOM 1688 C C . ASN B 1 61 ? -4.352 -16.703 -6.312 1 94.25 61 ASN B C 1
ATOM 1690 O O . ASN B 1 61 ? -4.93 -16.359 -7.344 1 94.25 61 ASN B O 1
ATOM 1694 N N . VAL B 1 62 ? -3.652 -17.734 -6.27 1 96.19 62 VAL B N 1
ATOM 1695 C CA . VAL B 1 62 ? -3.264 -18.5 -7.453 1 96.19 62 VAL B CA 1
ATOM 1696 C C . VAL B 1 62 ? -4.5 -19.141 -8.086 1 96.19 62 VAL B C 1
ATOM 1698 O O . VAL B 1 62 ? -4.59 -19.25 -9.305 1 96.19 62 VAL B O 1
ATOM 1701 N N . LYS B 1 63 ? -5.449 -19.547 -7.289 1 94.12 63 LYS B N 1
ATOM 1702 C CA . LYS B 1 63 ? -6.656 -20.172 -7.82 1 94.12 63 LYS B CA 1
ATOM 1703 C C . LYS B 1 63 ? -7.422 -19.203 -8.719 1 94.12 63 LYS B C 1
ATOM 1705 O O . LYS B 1 63 ? -8.008 -19.609 -9.727 1 94.12 63 LYS B O 1
ATOM 1710 N N . GLU B 1 64 ? -7.363 -17.938 -8.344 1 92.88 64 GLU B N 1
ATOM 1711 C CA . GLU B 1 64 ? -8.008 -16.906 -9.156 1 92.88 64 GLU B CA 1
ATOM 1712 C C . GLU B 1 64 ? -7.273 -16.719 -10.484 1 92.88 64 GLU B C 1
ATOM 1714 O O . GLU B 1 64 ? -7.902 -16.484 -11.516 1 92.88 64 GLU B O 1
ATOM 1719 N N . ILE B 1 65 ? -5.988 -16.875 -10.492 1 93.69 65 ILE B N 1
ATOM 1720 C CA . ILE B 1 65 ? -5.152 -16.688 -11.672 1 93.69 65 ILE B CA 1
ATOM 1721 C C . ILE B 1 65 ? -5.367 -17.844 -12.641 1 93.69 65 ILE B C 1
ATOM 1723 O O . ILE B 1 65 ? -5.504 -17.641 -13.852 1 93.69 65 ILE B O 1
ATOM 1727 N N . LEU B 1 66 ? -5.395 -19.016 -12.172 1 93.5 66 LEU B N 1
ATOM 1728 C CA . LEU B 1 66 ? -5.504 -20.203 -13 1 93.5 66 LEU B CA 1
ATOM 1729 C C . LEU B 1 66 ? -6.902 -20.344 -13.594 1 93.5 66 LEU B C 1
ATOM 1731 O O . LEU B 1 66 ? -7.062 -20.797 -14.719 1 93.5 66 LEU B O 1
ATOM 1735 N N . GLY B 1 67 ? -7.828 -19.875 -12.945 1 90.06 67 GLY B N 1
ATOM 1736 C CA . GLY B 1 67 ? -9.195 -20.047 -13.414 1 90.06 67 GLY B CA 1
ATOM 1737 C C . GLY B 1 67 ? -9.805 -21.359 -12.977 1 90.06 67 GLY B C 1
ATOM 1738 O O . GLY B 1 67 ? -9.086 -22.297 -12.602 1 90.06 67 GLY B O 1
ATOM 1739 N N . SER B 1 68 ? -11.055 -21.625 -13.102 1 89.19 68 SER B N 1
ATOM 1740 C CA . SER B 1 68 ? -11.82 -22.734 -12.539 1 89.19 68 SER B CA 1
ATOM 1741 C C . SER B 1 68 ? -11.57 -24.031 -13.305 1 89.19 68 SER B C 1
ATOM 1743 O O . SER B 1 68 ? -11.695 -25.125 -12.75 1 89.19 68 SER B O 1
ATOM 1745 N N . ALA B 1 69 ? -11.133 -24.031 -14.469 1 90.38 69 ALA B N 1
ATOM 1746 C CA . ALA B 1 69 ? -11.039 -25.234 -15.297 1 90.38 69 ALA B CA 1
ATOM 1747 C C . ALA B 1 69 ? -9.586 -25.688 -15.43 1 90.38 69 ALA B C 1
ATOM 1749 O O . ALA B 1 69 ? -9.289 -26.625 -16.172 1 90.38 69 ALA B O 1
ATOM 1750 N N . HIS B 1 70 ? -8.688 -25.109 -14.766 1 91.38 70 HIS B N 1
ATOM 1751 C CA . HIS B 1 70 ? -7.277 -25.422 -14.953 1 91.38 70 HIS B CA 1
ATOM 1752 C C . HIS B 1 70 ? -6.934 -26.781 -14.344 1 91.38 70 HIS B C 1
ATOM 1754 O O . HIS B 1 70 ? -7.309 -27.062 -13.203 1 91.38 70 HIS B O 1
ATOM 1760 N N . PRO B 1 71 ? -6.258 -27.609 -15.016 1 89.62 71 PRO B N 1
ATOM 1761 C CA . PRO B 1 71 ? -5.945 -28.969 -14.539 1 89.62 71 PRO B CA 1
ATOM 1762 C C . PRO B 1 71 ? -5.188 -28.969 -13.211 1 89.62 71 PRO B C 1
ATOM 1764 O O . PRO B 1 71 ? -5.312 -29.906 -12.422 1 89.62 71 PRO B O 1
ATOM 1767 N N . LEU B 1 72 ? -4.402 -27.938 -12.961 1 93.5 72 LEU B N 1
ATOM 1768 C CA . LEU B 1 72 ? -3.594 -27.875 -11.75 1 93.5 72 LEU B CA 1
ATOM 1769 C C . LEU B 1 72 ? -4.477 -27.719 -10.516 1 93.5 72 LEU B C 1
ATOM 1771 O O . LEU B 1 72 ? -4.027 -27.953 -9.391 1 93.5 72 LEU B O 1
ATOM 1775 N N . LEU B 1 73 ? -5.691 -27.312 -10.719 1 93.5 73 LEU B N 1
ATOM 1776 C CA . LEU B 1 73 ? -6.609 -27.125 -9.602 1 93.5 73 LEU B CA 1
ATOM 1777 C C . LEU B 1 73 ? -7 -28.453 -8.969 1 93.5 73 LEU B C 1
ATOM 1779 O O . LEU B 1 73 ? -7.516 -28.5 -7.852 1 93.5 73 LEU B O 1
ATOM 1783 N N . ASP B 1 74 ? -6.828 -29.578 -9.672 1 92.44 74 ASP B N 1
ATOM 1784 C CA . ASP B 1 74 ? -7.074 -30.922 -9.141 1 92.44 74 ASP B CA 1
ATOM 1785 C C . ASP B 1 74 ? -5.977 -31.328 -8.164 1 92.44 74 ASP B C 1
ATOM 1787 O O . ASP B 1 74 ? -6.121 -32.312 -7.449 1 92.44 74 ASP B O 1
ATOM 1791 N N . SER B 1 75 ? -4.91 -30.578 -8.148 1 93.94 75 SER B N 1
ATOM 1792 C CA . SER B 1 75 ? -3.822 -30.844 -7.219 1 93.94 75 SER B CA 1
ATOM 1793 C C . SER B 1 75 ? -4.262 -30.625 -5.777 1 93.94 75 SER B C 1
ATOM 1795 O O . SER B 1 75 ? -4.988 -29.672 -5.484 1 93.94 75 SER B O 1
ATOM 1797 N N . PRO B 1 76 ? -3.85 -31.531 -4.879 1 93.31 76 PRO B N 1
ATOM 1798 C CA . PRO B 1 76 ? -4.195 -31.344 -3.467 1 93.31 76 PRO B CA 1
ATOM 1799 C C . PRO B 1 76 ? -3.594 -30.078 -2.865 1 93.31 76 PRO B C 1
ATOM 1801 O O . PRO B 1 76 ? -4.039 -29.625 -1.812 1 93.31 76 PRO B O 1
ATOM 1804 N N . TYR B 1 77 ? -2.533 -29.562 -3.488 1 93.62 77 TYR B N 1
ATOM 1805 C CA . TYR B 1 77 ? -1.934 -28.328 -3.014 1 93.62 77 TYR B CA 1
ATOM 1806 C C . TYR B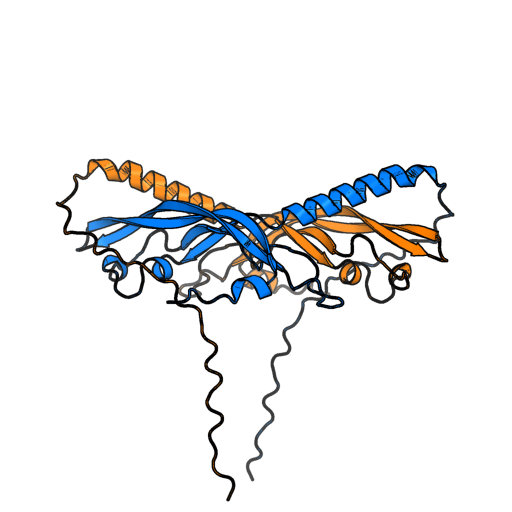 1 77 ? -1.463 -27.469 -4.18 1 93.62 77 TYR B C 1
ATOM 1808 O O . TYR B 1 77 ? -1.285 -27.969 -5.293 1 93.62 77 TYR B O 1
ATOM 1816 N N . LEU B 1 78 ? -1.348 -26.203 -4.059 1 95.75 78 LEU B N 1
ATOM 1817 C CA . LEU B 1 78 ? -0.676 -25.234 -4.906 1 95.75 78 LEU B CA 1
ATOM 1818 C C . LEU B 1 78 ? 0.344 -24.422 -4.105 1 95.75 78 LEU B C 1
ATOM 1820 O O . LEU B 1 78 ? 0.049 -23.969 -2.998 1 95.75 78 LEU B O 1
ATOM 1824 N N . TYR B 1 79 ? 1.472 -24.391 -4.746 1 96.06 79 TYR B N 1
ATOM 1825 C CA . TYR B 1 79 ? 2.502 -23.656 -4.016 1 96.06 79 TYR B CA 1
ATOM 1826 C C . TYR B 1 79 ? 3.277 -22.734 -4.945 1 96.06 79 TYR B C 1
ATOM 1828 O O . TYR B 1 79 ? 3.865 -23.188 -5.934 1 96.06 79 TYR B O 1
ATOM 1836 N N . PRO B 1 80 ? 3.484 -21.5 -4.547 1 95.31 80 PRO B N 1
ATOM 1837 C CA . PRO B 1 80 ? 2.686 -20.844 -3.512 1 95.31 80 PRO B CA 1
ATOM 1838 C C . PRO B 1 80 ? 1.212 -20.719 -3.895 1 95.31 80 PRO B C 1
ATOM 1840 O O . PRO B 1 80 ? 0.873 -20.766 -5.078 1 95.31 80 PRO B O 1
ATOM 1843 N N . SER B 1 81 ? 0.301 -20.594 -2.846 1 94.56 81 SER B N 1
ATOM 1844 C CA . SER B 1 81 ? -1.125 -20.422 -3.105 1 94.56 81 SER B CA 1
ATOM 1845 C C . SER B 1 81 ? -1.462 -18.969 -3.422 1 94.56 81 SER B C 1
ATOM 1847 O O . SER B 1 81 ? -2.543 -18.672 -3.938 1 94.56 81 SER B O 1
ATOM 1849 N N . VAL B 1 82 ? -0.495 -18.094 -2.986 1 96.06 82 VAL B N 1
ATOM 1850 C CA . VAL B 1 82 ? -0.626 -16.672 -3.254 1 96.06 82 VAL B CA 1
ATOM 1851 C C . VAL B 1 82 ? 0.683 -16.125 -3.82 1 96.06 82 VAL B C 1
ATOM 1853 O O . VAL B 1 82 ? 1.766 -16.469 -3.34 1 96.06 82 VAL B O 1
ATOM 1856 N N . ILE B 1 83 ? 0.59 -15.344 -4.82 1 96.25 83 ILE B N 1
ATOM 1857 C CA . ILE B 1 83 ? 1.782 -14.695 -5.352 1 96.25 83 ILE B CA 1
ATOM 1858 C C . ILE B 1 83 ? 1.582 -13.18 -5.375 1 96.25 83 ILE B C 1
ATOM 1860 O O . ILE B 1 83 ? 0.454 -12.695 -5.262 1 96.25 83 ILE B O 1
ATOM 1864 N N . THR B 1 84 ? 2.693 -12.414 -5.496 1 96.5 84 THR B N 1
ATOM 1865 C CA . THR B 1 84 ? 2.639 -10.961 -5.578 1 96.5 84 THR B CA 1
ATOM 1866 C C . THR B 1 84 ? 2.807 -10.492 -7.02 1 96.5 84 THR B C 1
ATOM 1868 O O . THR B 1 84 ? 3.682 -10.977 -7.738 1 96.5 84 THR B O 1
ATOM 1871 N N . VAL B 1 85 ? 1.987 -9.625 -7.379 1 97.25 85 VAL B N 1
ATOM 1872 C CA . VAL B 1 85 ? 2.047 -9.039 -8.711 1 97.25 85 VAL B CA 1
ATOM 1873 C C . VAL B 1 85 ? 2.088 -7.516 -8.609 1 97.25 85 VAL B C 1
ATOM 1875 O O . VAL B 1 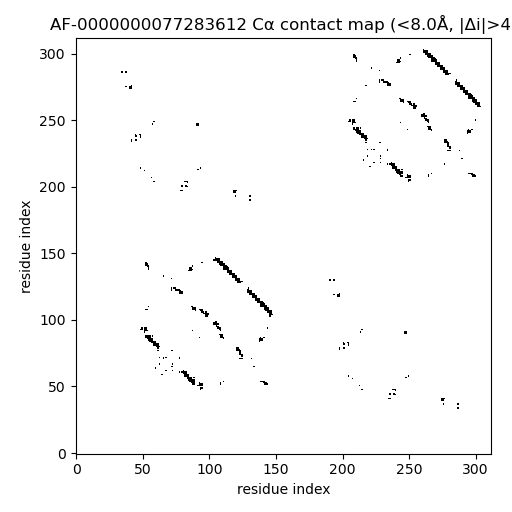85 ? 1.315 -6.918 -7.855 1 97.25 85 VAL B O 1
ATOM 1878 N N . LYS B 1 86 ? 2.932 -6.871 -9.383 1 97.5 86 LYS B N 1
ATOM 1879 C CA . LYS B 1 86 ? 2.99 -5.41 -9.367 1 97.5 86 LYS B CA 1
ATOM 1880 C C . LYS B 1 86 ? 1.77 -4.805 -10.055 1 97.5 86 LYS B C 1
ATOM 1882 O O . LYS B 1 86 ? 1.559 -5.008 -11.25 1 97.5 86 LYS B O 1
ATOM 1887 N N . LYS B 1 87 ? 1.025 -4.062 -9.359 1 97.19 87 LYS B N 1
ATOM 1888 C CA . LYS B 1 87 ? -0.197 -3.447 -9.875 1 97.19 87 LYS B CA 1
ATOM 1889 C C . LYS B 1 87 ? -0.407 -2.061 -9.273 1 97.19 87 LYS B C 1
ATOM 1891 O O . LYS B 1 87 ? 0.138 -1.748 -8.211 1 97.19 87 LYS B O 1
ATOM 1896 N N . CYS B 1 88 ? -1.142 -1.333 -10.102 1 96.75 88 CYS B N 1
ATOM 1897 C CA . CYS B 1 88 ? -1.64 -0.074 -9.562 1 96.75 88 CYS B CA 1
ATOM 1898 C C . CYS B 1 88 ? -2.912 -0.294 -8.75 1 96.75 88 CYS B C 1
ATOM 1900 O O . CYS B 1 88 ? -3.822 -0.994 -9.195 1 96.75 88 CYS B O 1
ATOM 1902 N N . ASN B 1 89 ? -2.916 -0.011 -7.496 1 87.88 89 ASN B N 1
ATOM 1903 C CA . ASN B 1 89 ? -4.055 -0.286 -6.625 1 87.88 89 ASN B CA 1
ATOM 1904 C C . ASN B 1 89 ? -4.758 1 -6.199 1 87.88 89 ASN B C 1
ATOM 1906 O O . ASN B 1 89 ? -4.102 1.998 -5.895 1 87.88 89 ASN B O 1
ATOM 1910 N N . THR B 1 90 ? -6.09 0.937 -6.09 1 84.12 90 THR B N 1
ATOM 1911 C CA . THR B 1 90 ? -6.887 2.111 -5.754 1 84.12 90 THR B CA 1
ATOM 1912 C C . THR B 1 90 ? -6.984 2.279 -4.238 1 84.12 90 THR B C 1
ATOM 1914 O O . THR B 1 90 ? -7.242 3.379 -3.746 1 84.12 90 THR B O 1
ATOM 1917 N N . THR B 1 91 ? -6.746 1.229 -3.584 1 87.31 91 THR B N 1
ATOM 1918 C CA . THR B 1 91 ? -6.98 1.267 -2.145 1 87.31 91 THR B CA 1
ATOM 1919 C C . THR B 1 91 ? -5.73 1.729 -1.404 1 87.31 91 THR B C 1
ATOM 1921 O O . THR B 1 91 ? -5.824 2.375 -0.36 1 87.31 91 THR B O 1
ATOM 1924 N N . CYS B 1 92 ? -4.586 1.359 -1.937 1 92.06 92 CYS B N 1
ATOM 1925 C CA . CYS B 1 92 ? -3.33 1.685 -1.269 1 92.06 92 CYS B CA 1
ATOM 1926 C C . CYS B 1 92 ? -2.59 2.795 -2.008 1 92.06 92 CYS B C 1
ATOM 1928 O O . CYS B 1 92 ? -1.357 2.82 -2.025 1 92.06 92 CYS B O 1
ATOM 1930 N N . SER B 1 93 ? -3.32 3.576 -2.689 1 93.19 93 SER B N 1
ATOM 1931 C CA . SER B 1 93 ? -2.809 4.711 -3.449 1 93.19 93 SER B CA 1
ATOM 1932 C C . SER B 1 93 ? -3.557 5.992 -3.096 1 93.19 93 SER B C 1
ATOM 1934 O O . SER B 1 93 ? -4.438 5.988 -2.232 1 93.19 93 SER B O 1
ATOM 1936 N N . TYR B 1 94 ? -3.133 7.078 -3.678 1 92.75 94 TYR B N 1
ATOM 1937 C CA . TYR B 1 94 ? -3.783 8.367 -3.484 1 92.75 94 TYR B CA 1
ATOM 1938 C C . TYR B 1 94 ? -3.723 9.211 -4.754 1 92.75 94 TYR B C 1
ATOM 1940 O O . TYR B 1 94 ? -2.654 9.359 -5.355 1 92.75 94 TYR B O 1
ATOM 1948 N N . CYS B 1 95 ? -4.82 9.695 -5.102 1 91.19 95 CYS B N 1
ATOM 1949 C CA . CYS B 1 95 ? -4.906 10.547 -6.281 1 91.19 95 CYS B CA 1
ATOM 1950 C C . CYS B 1 95 ? -5.707 11.812 -5.98 1 91.19 95 CYS B C 1
ATOM 1952 O O . CYS B 1 95 ? -6.262 12.43 -6.891 1 91.19 95 CYS B O 1
ATOM 1954 N N . GLY B 1 96 ? -5.684 12.273 -4.84 1 84.06 96 GLY B N 1
ATOM 1955 C CA . GLY B 1 96 ? -6.359 13.508 -4.453 1 84.06 96 GLY B CA 1
ATOM 1956 C C . GLY B 1 96 ? -7.73 13.266 -3.85 1 84.06 96 GLY B C 1
ATOM 1957 O O . GLY B 1 96 ? -8.203 12.133 -3.795 1 84.06 96 GLY B O 1
ATOM 1958 N N . GLU B 1 97 ? -8.25 14.352 -3.15 1 65.81 97 GLU B N 1
ATOM 1959 C CA . GLU B 1 97 ? -9.578 14.305 -2.541 1 65.81 97 GLU B CA 1
ATOM 1960 C C . GLU B 1 97 ? -10.672 14.469 -3.59 1 65.81 97 GLU B C 1
ATOM 1962 O O . GLU B 1 97 ? -10.539 15.273 -4.512 1 65.81 97 GLU B O 1
ATOM 1967 N N . GLY B 1 98 ? -11.156 13.406 -4.332 1 52.22 98 GLY B N 1
ATOM 1968 C CA . GLY B 1 98 ? -12.234 13.516 -5.305 1 52.22 98 GLY B CA 1
ATOM 1969 C C . GLY B 1 98 ? -13.258 14.578 -4.949 1 52.22 98 GLY B C 1
ATOM 1970 O O . GLY B 1 98 ? -14.43 14.461 -5.312 1 52.22 98 GLY B O 1
ATOM 1971 N N . ILE B 1 99 ? -13.062 15.453 -4.113 1 44.62 99 ILE B N 1
ATOM 1972 C CA . ILE B 1 99 ? -14.312 16.203 -4.074 1 44.62 99 ILE B CA 1
ATOM 1973 C C . ILE B 1 99 ? -14.695 16.641 -5.484 1 44.62 99 ILE B C 1
ATOM 1975 O O . ILE B 1 99 ? -13.836 17.078 -6.262 1 44.62 99 ILE B O 1
ATOM 1979 N N . ALA B 1 100 ? -15.727 16.094 -6.062 1 43.34 100 ALA B N 1
ATOM 1980 C CA . ALA B 1 100 ? -16.531 16.547 -7.191 1 43.34 100 ALA B CA 1
ATOM 1981 C C . ALA B 1 100 ? -16.734 18.062 -7.156 1 43.34 100 ALA B C 1
ATOM 1983 O O . ALA B 1 100 ? -17.562 18.609 -7.887 1 43.34 100 ALA B O 1
ATOM 1984 N N . GLN B 1 101 ? -16.406 18.797 -6.117 1 38.19 101 GLN B N 1
ATOM 1985 C CA . GLN B 1 101 ? -17.141 20.031 -6.344 1 38.19 101 GLN B CA 1
ATOM 1986 C C . GLN B 1 101 ? -16.984 20.516 -7.785 1 38.19 101 GLN B C 1
ATOM 1988 O O . GLN B 1 101 ? -17.969 20.594 -8.523 1 38.19 101 GLN B O 1
ATOM 1993 N N . HIS B 1 102 ? -16.094 21.688 -7.996 1 39.34 102 HIS B N 1
ATOM 1994 C CA . HIS B 1 102 ? -16.109 22.453 -9.242 1 39.34 102 HIS B CA 1
ATOM 1995 C C . HIS B 1 102 ? -15.273 21.766 -10.312 1 39.34 102 HIS B C 1
ATOM 1997 O O . HIS B 1 102 ? -14.086 22.078 -10.469 1 39.34 102 HIS B O 1
ATOM 2003 N N . GLY B 1 103 ? -15.445 20.672 -10.859 1 43.62 103 GLY B N 1
ATOM 2004 C CA . GLY B 1 103 ? -15.031 20 -12.078 1 43.62 103 GLY B CA 1
ATOM 2005 C C . GLY B 1 103 ? -13.953 18.953 -11.844 1 43.62 103 GLY B C 1
ATOM 2006 O O . GLY B 1 103 ? -13.352 18.453 -12.789 1 43.62 103 GLY B O 1
ATOM 2007 N N . ASP B 1 104 ? -13.031 19.016 -10.719 1 48.66 104 ASP B N 1
ATOM 2008 C CA . ASP B 1 104 ? -11.977 18.016 -10.789 1 48.66 104 ASP B CA 1
ATOM 2009 C C . ASP B 1 104 ? -12.523 16.609 -10.516 1 48.66 104 ASP B C 1
ATOM 2011 O O . ASP B 1 104 ? -13.172 16.375 -9.492 1 48.66 104 ASP B O 1
ATOM 2015 N N . TYR B 1 105 ? -12.648 15.859 -11.453 1 58.03 105 TYR B N 1
ATOM 2016 C CA . TYR B 1 105 ? -13.117 14.484 -11.578 1 58.03 105 TYR B CA 1
ATOM 2017 C C . TYR B 1 105 ? -12.359 13.562 -10.625 1 58.03 105 TYR B C 1
ATOM 2019 O O . TYR B 1 105 ? -11.195 13.812 -10.305 1 58.03 105 TYR B O 1
ATOM 2027 N N . ARG B 1 106 ? -13.078 12.852 -9.695 1 72.38 106 ARG B N 1
ATOM 2028 C CA . ARG B 1 106 ? -12.5 11.734 -8.961 1 72.38 106 ARG B CA 1
ATOM 2029 C C . ARG B 1 106 ? -11.453 11.008 -9.805 1 72.38 106 ARG B C 1
ATOM 2031 O O . ARG B 1 106 ? -11.727 10.641 -10.953 1 72.38 106 ARG B O 1
ATOM 2038 N N . LYS B 1 107 ? -10.188 11.227 -9.438 1 85.75 107 LYS B N 1
ATOM 2039 C CA . LYS B 1 107 ? -9.117 10.516 -10.133 1 85.75 107 LYS B CA 1
ATOM 2040 C C . LYS B 1 107 ? -8.836 9.164 -9.477 1 85.75 107 LYS B C 1
ATOM 2042 O O . LYS B 1 107 ? -9.094 8.984 -8.281 1 85.75 107 LYS B O 1
ATOM 2047 N N . VAL B 1 108 ? -8.523 8.25 -10.281 1 89.06 108 VAL B N 1
ATOM 2048 C CA . VAL B 1 108 ? -8.172 6.914 -9.797 1 89.06 108 VAL B CA 1
ATOM 2049 C C . VAL B 1 108 ? -6.777 6.535 -10.289 1 89.06 108 VAL B C 1
ATOM 2051 O O . VAL B 1 108 ? -6.375 6.926 -11.391 1 89.06 108 VAL B O 1
ATOM 2054 N N . CYS B 1 109 ? -6.035 5.895 -9.406 1 94.19 109 CYS B N 1
ATOM 2055 C CA . CYS B 1 109 ? -4.703 5.41 -9.758 1 94.19 109 CYS B CA 1
ATOM 2056 C C . CYS B 1 109 ? -4.789 4.227 -10.711 1 94.19 109 CYS B C 1
ATOM 2058 O O . CYS B 1 109 ? -5.277 3.158 -10.344 1 94.19 109 CYS B O 1
ATOM 2060 N N . THR B 1 110 ? -4.309 4.402 -11.938 1 93.75 110 THR B N 1
ATOM 2061 C CA . THR B 1 110 ? -4.461 3.367 -12.953 1 93.75 110 THR B CA 1
ATOM 2062 C C . THR B 1 110 ? -3.139 3.102 -13.664 1 93.75 110 THR B C 1
ATOM 2064 O O . THR B 1 110 ? -2.234 3.939 -13.633 1 93.75 110 THR B O 1
ATOM 2067 N N . ALA B 1 111 ? -3.078 1.943 -14.312 1 95.81 111 ALA B N 1
ATOM 2068 C CA . ALA B 1 111 ? -1.855 1.556 -15.016 1 95.81 111 ALA B CA 1
ATOM 2069 C C . ALA B 1 111 ? -1.622 2.436 -16.234 1 95.81 111 ALA B C 1
ATOM 2071 O O . ALA B 1 111 ? -2.559 2.74 -16.984 1 95.81 111 ALA B O 1
ATOM 2072 N N . SER B 1 112 ? -0.436 2.928 -16.406 1 96.62 112 SER B N 1
ATOM 2073 C CA . SER B 1 112 ? -0.089 3.688 -17.609 1 96.62 112 SER B CA 1
ATOM 2074 C C . SER B 1 112 ? 0.81 2.877 -18.531 1 96.62 112 SER B C 1
ATOM 2076 O O . SER B 1 112 ? 0.943 3.203 -19.719 1 96.62 112 SER B O 1
ATOM 2078 N N . ALA B 1 113 ? 1.503 1.885 -18.016 1 98.25 113 ALA B N 1
ATOM 2079 C CA . ALA B 1 113 ? 2.318 0.946 -18.781 1 98.25 113 ALA B CA 1
ATOM 2080 C C . ALA B 1 113 ? 2.303 -0.44 -18.141 1 98.25 113 ALA B C 1
ATOM 2082 O O . ALA B 1 113 ? 2.258 -0.566 -16.922 1 98.25 113 ALA B O 1
ATOM 2083 N N . THR B 1 114 ? 2.268 -1.45 -18.953 1 98.12 114 THR B N 1
ATOM 2084 C CA . THR B 1 114 ? 2.244 -2.82 -18.453 1 98.12 114 THR B CA 1
ATOM 2085 C C . THR B 1 114 ? 3.244 -3.689 -19.203 1 98.12 114 THR B C 1
ATOM 2087 O O . THR B 1 114 ? 3.793 -3.271 -20.219 1 98.12 114 THR B O 1
ATOM 2090 N N . ARG B 1 115 ? 3.574 -4.742 -18.625 1 98.44 115 ARG B N 1
ATOM 2091 C CA . ARG B 1 115 ? 4.379 -5.77 -19.281 1 98.44 115 ARG B CA 1
ATOM 2092 C C . ARG B 1 115 ? 3.967 -7.16 -18.812 1 98.44 115 ARG B C 1
ATOM 2094 O O . ARG B 1 115 ? 3.312 -7.312 -17.781 1 98.44 115 ARG B O 1
ATOM 2101 N N . LEU B 1 116 ? 4.375 -8.102 -19.625 1 98.38 116 LEU B N 1
ATOM 2102 C CA . LEU B 1 116 ? 4.098 -9.492 -19.266 1 98.38 116 LEU B CA 1
ATOM 2103 C C . LEU B 1 116 ? 5.25 -10.078 -18.453 1 98.38 116 LEU B C 1
ATOM 2105 O O . LEU B 1 116 ? 6.418 -9.836 -18.766 1 98.38 116 LEU B O 1
ATOM 2109 N N . LYS B 1 117 ? 4.945 -10.812 -17.406 1 97.94 117 LYS B N 1
ATOM 2110 C CA . LYS B 1 117 ? 5.93 -11.508 -16.594 1 97.94 117 LYS B CA 1
ATOM 2111 C C . LYS B 1 117 ? 5.492 -12.938 -16.281 1 97.94 117 LYS B C 1
ATOM 2113 O O . LYS B 1 117 ? 4.309 -13.195 -16.078 1 97.94 117 LYS B O 1
ATOM 2118 N N . ASN B 1 118 ? 6.453 -13.789 -16.234 1 97.69 118 ASN B N 1
ATOM 2119 C CA . ASN B 1 118 ? 6.184 -15.195 -15.938 1 97.69 118 ASN B CA 1
ATOM 2120 C C . ASN B 1 118 ? 6.289 -15.477 -14.445 1 97.69 118 ASN B C 1
ATOM 2122 O O . ASN B 1 118 ? 7.188 -14.969 -13.773 1 97.69 118 ASN B O 1
ATOM 2126 N N . PHE B 1 119 ? 5.457 -16.281 -13.984 1 98.06 119 PHE B N 1
ATOM 2127 C CA . PHE B 1 119 ? 5.449 -16.781 -12.609 1 98.06 119 PHE B CA 1
ATOM 2128 C C . PHE B 1 119 ? 5.418 -18.297 -12.578 1 98.06 119 PHE B C 1
ATOM 2130 O O . PHE B 1 119 ? 5.047 -18.938 -13.57 1 98.06 119 PHE B O 1
ATOM 2137 N N . LYS B 1 120 ? 5.91 -18.844 -11.445 1 97.69 120 LYS B N 1
ATOM 2138 C CA . LYS B 1 120 ? 5.934 -20.297 -11.312 1 97.69 120 LYS B CA 1
ATOM 2139 C C . LYS B 1 120 ? 5.055 -20.75 -10.148 1 97.69 120 LYS B C 1
ATOM 2141 O O . LYS B 1 120 ? 5.062 -20.141 -9.078 1 97.69 120 LYS B O 1
ATOM 2146 N N . ILE B 1 121 ? 4.281 -21.766 -10.414 1 97.06 121 ILE B N 1
ATOM 2147 C CA . ILE B 1 121 ? 3.438 -22.406 -9.406 1 97.06 121 ILE B CA 1
ATOM 2148 C C . ILE B 1 121 ? 3.695 -23.906 -9.383 1 97.06 121 ILE B C 1
ATOM 2150 O O . ILE B 1 121 ? 3.811 -24.547 -10.438 1 97.06 121 ILE B O 1
ATOM 2154 N N . GLN B 1 122 ? 3.816 -24.438 -8.25 1 96.56 122 GLN B N 1
ATOM 2155 C CA . GLN B 1 122 ? 4.035 -25.859 -8.094 1 96.56 122 GLN B CA 1
ATOM 2156 C C . GLN B 1 122 ? 2.762 -26.562 -7.637 1 96.56 122 GLN B C 1
ATOM 2158 O O . GLN B 1 122 ? 2.018 -26.047 -6.809 1 96.56 122 GLN B O 1
ATOM 2163 N N . GLY B 1 123 ? 2.508 -27.719 -8.289 1 95.5 123 GLY B N 1
ATOM 2164 C CA . GLY B 1 123 ? 1.421 -28.594 -7.891 1 95.5 123 GLY B CA 1
ATOM 2165 C C . GLY B 1 123 ? 1.706 -30.062 -8.164 1 95.5 123 GLY B C 1
ATOM 2166 O O . GLY B 1 123 ? 2.842 -30.438 -8.469 1 95.5 123 GLY B O 1
ATOM 2167 N N . SER B 1 124 ? 0.687 -30.891 -7.824 1 94.56 124 SER B N 1
ATOM 2168 C CA . SER B 1 124 ? 0.825 -32.312 -8.055 1 94.56 124 SER B CA 1
ATOM 2169 C C . SER B 1 124 ? -0.039 -32.781 -9.227 1 94.56 124 SER B C 1
ATOM 2171 O O . SER B 1 124 ? -1.239 -32.5 -9.266 1 94.56 124 SER B O 1
ATOM 2173 N N . VAL B 1 125 ? 0.57 -33.344 -10.203 1 90.94 125 VAL B N 1
ATOM 2174 C CA . VAL B 1 125 ? -0.132 -34 -11.312 1 90.94 125 VAL B CA 1
ATOM 2175 C C . VAL B 1 125 ? 0.23 -35.469 -11.383 1 90.94 125 VAL B C 1
ATOM 2177 O O . VAL B 1 125 ? 1.403 -35.812 -11.508 1 90.94 125 VAL B O 1
ATOM 2180 N N . ASN B 1 126 ? -0.858 -36.406 -11.32 1 90.88 126 ASN B N 1
ATOM 2181 C CA . ASN B 1 126 ? -0.641 -37.844 -11.328 1 90.88 126 ASN B CA 1
ATOM 2182 C C . ASN B 1 126 ? 0.397 -38.25 -10.289 1 90.88 126 ASN B C 1
ATOM 2184 O O . ASN B 1 126 ? 1.312 -39.031 -10.594 1 90.88 126 ASN B O 1
ATOM 2188 N N . ASN B 1 127 ? 0.461 -37.562 -9.109 1 89.56 127 ASN B N 1
ATOM 2189 C CA . ASN B 1 127 ? 1.285 -37.875 -7.941 1 89.56 127 ASN B CA 1
ATOM 2190 C C . ASN B 1 127 ? 2.74 -37.469 -8.164 1 89.56 127 ASN B C 1
ATOM 2192 O O . ASN B 1 127 ? 3.639 -37.969 -7.492 1 89.56 127 ASN B O 1
ATOM 2196 N N . ASN B 1 128 ? 3.025 -36.688 -9.211 1 92.94 128 ASN B N 1
ATOM 2197 C CA . ASN B 1 128 ? 4.336 -36.125 -9.453 1 92.94 128 ASN B CA 1
ATOM 2198 C C . ASN B 1 128 ? 4.312 -34.594 -9.297 1 92.94 128 ASN B C 1
ATOM 2200 O O . ASN B 1 128 ? 3.285 -33.969 -9.539 1 92.94 128 ASN B O 1
ATOM 2204 N N . ILE B 1 129 ? 5.469 -34.062 -8.867 1 93.12 129 ILE B N 1
ATOM 2205 C CA . ILE B 1 129 ? 5.602 -32.625 -8.758 1 93.12 129 ILE B CA 1
ATOM 2206 C C . ILE B 1 129 ? 5.574 -32 -10.156 1 93.12 129 ILE B C 1
ATOM 2208 O O . ILE B 1 129 ? 6.266 -32.469 -11.062 1 93.12 129 ILE B O 1
ATOM 2212 N N . HIS B 1 130 ? 4.668 -31.047 -10.297 1 94.44 130 HIS B N 1
ATOM 2213 C CA . HIS B 1 130 ? 4.539 -30.328 -11.555 1 94.44 130 HIS B CA 1
ATOM 2214 C C . HIS B 1 130 ? 4.723 -28.828 -11.352 1 94.44 130 HIS B C 1
ATOM 2216 O O . HIS B 1 130 ? 4.203 -28.266 -10.383 1 94.44 130 HIS B O 1
ATOM 2222 N N . TYR B 1 131 ? 5.492 -28.203 -12.266 1 94.88 131 TYR B N 1
ATOM 2223 C CA . TYR B 1 131 ? 5.672 -26.75 -12.25 1 94.88 131 TYR B CA 1
ATOM 2224 C C . TYR B 1 131 ? 4.918 -26.094 -13.398 1 94.88 131 TYR B C 1
ATOM 2226 O O . TYR B 1 131 ? 5.109 -26.453 -14.562 1 94.88 131 TYR B O 1
ATOM 2234 N N . GLU B 1 132 ? 4.051 -25.219 -13.016 1 94.88 132 GLU B N 1
ATOM 2235 C CA . GLU B 1 132 ? 3.27 -24.5 -14.016 1 94.88 132 GLU B CA 1
ATOM 2236 C C . GLU B 1 132 ? 3.795 -23.078 -14.195 1 94.88 132 GLU B C 1
ATOM 2238 O O . GLU B 1 132 ? 4.125 -22.391 -13.219 1 94.88 132 GLU B O 1
ATOM 2243 N N . LYS B 1 133 ? 3.924 -22.688 -15.398 1 96.12 133 LYS B N 1
ATOM 2244 C CA . LYS B 1 133 ? 4.277 -21.312 -15.719 1 96.12 133 LYS B CA 1
ATOM 2245 C C . LYS B 1 133 ? 3.037 -20.484 -16.047 1 96.12 133 LYS B C 1
ATOM 2247 O O . LYS B 1 133 ? 2.256 -20.844 -16.922 1 96.12 133 LYS B O 1
ATOM 2252 N N . VAL B 1 134 ? 2.848 -19.438 -15.344 1 96.06 134 VAL B N 1
ATOM 2253 C CA . VAL B 1 134 ? 1.734 -18.547 -15.609 1 96.06 134 VAL B CA 1
ATOM 2254 C C . VAL B 1 134 ? 2.27 -17.156 -15.992 1 96.06 134 VAL B C 1
ATOM 2256 O O . VAL B 1 134 ? 3.178 -16.641 -15.344 1 96.06 134 VAL B O 1
ATOM 2259 N N . THR B 1 135 ? 1.72 -16.641 -17.094 1 96.62 135 THR B N 1
ATOM 2260 C CA . THR B 1 135 ? 2.111 -15.32 -17.547 1 96.62 135 THR B CA 1
ATOM 2261 C C . THR B 1 135 ? 1.052 -14.289 -17.172 1 96.62 135 THR B C 1
ATOM 2263 O O . THR B 1 135 ? -0.12 -14.438 -17.531 1 96.62 135 THR B O 1
ATOM 2266 N N . LEU B 1 136 ? 1.51 -13.305 -16.453 1 97.56 136 LEU B N 1
ATOM 2267 C CA . LEU B 1 136 ? 0.584 -12.258 -16.016 1 97.56 136 LEU B CA 1
ATOM 2268 C C . LEU B 1 136 ? 1.074 -10.883 -16.453 1 97.56 136 LEU B C 1
ATOM 2270 O O . LEU B 1 136 ? 2.273 -10.68 -16.656 1 97.56 136 LEU B O 1
ATOM 2274 N N . GLU B 1 137 ? 0.115 -10.016 -16.625 1 97.19 137 GLU B N 1
ATOM 2275 C CA . GLU B 1 137 ? 0.46 -8.617 -16.844 1 97.19 137 GLU B CA 1
ATOM 2276 C C . GLU B 1 137 ? 0.843 -7.922 -15.547 1 97.19 137 GLU B C 1
ATOM 2278 O O . GLU B 1 137 ? 0.125 -8.023 -14.547 1 97.19 137 GLU B O 1
ATOM 2283 N N . VAL B 1 138 ? 1.885 -7.324 -15.555 1 98.44 138 VAL B N 1
ATOM 2284 C CA . VAL B 1 138 ? 2.334 -6.559 -14.398 1 98.44 138 VAL B CA 1
ATOM 2285 C C . VAL B 1 138 ? 2.398 -5.074 -14.758 1 98.44 138 VAL B C 1
ATOM 2287 O O . VAL B 1 138 ? 2.752 -4.711 -15.883 1 98.44 138 VAL B O 1
ATOM 2290 N N . ASP B 1 139 ? 2.047 -4.242 -13.875 1 98.44 139 ASP B N 1
ATOM 2291 C CA . ASP B 1 139 ? 2.074 -2.801 -14.102 1 98.44 139 ASP B CA 1
ATOM 2292 C C . ASP B 1 139 ? 3.482 -2.242 -13.922 1 98.44 139 ASP B C 1
ATOM 2294 O O . ASP B 1 139 ? 4.129 -2.5 -12.898 1 98.44 139 ASP B O 1
ATOM 2298 N N . ARG B 1 140 ? 3.885 -1.493 -14.867 1 98.62 140 ARG B N 1
ATOM 2299 C CA . ARG B 1 140 ? 5.219 -0.903 -14.812 1 98.62 140 ARG B CA 1
ATOM 2300 C C . ARG B 1 140 ? 5.16 0.537 -14.32 1 98.62 140 ARG B C 1
ATOM 2302 O O . ARG B 1 140 ? 6.129 1.042 -13.75 1 98.62 140 ARG B O 1
ATOM 2309 N N . SER B 1 141 ? 4.051 1.143 -14.594 1 98.25 141 SER B N 1
ATOM 2310 C CA . SER B 1 141 ? 3.834 2.52 -14.164 1 98.25 141 SER B CA 1
ATOM 2311 C C . SER B 1 141 ? 2.354 2.803 -13.93 1 98.25 141 SER B C 1
ATOM 2313 O O . SER B 1 141 ? 1.492 2.064 -14.414 1 98.25 141 SER B O 1
ATOM 2315 N N . CYS B 1 142 ? 2.127 3.766 -13.102 1 97.44 142 CYS B N 1
ATOM 2316 C CA . CYS B 1 142 ? 0.762 4.172 -12.789 1 97.44 142 CYS B CA 1
ATOM 2317 C C . CYS B 1 142 ? 0.575 5.668 -13.008 1 97.44 142 CYS B C 1
ATOM 2319 O O . CYS B 1 142 ? 1.552 6.414 -13.086 1 97.44 142 CYS B O 1
ATOM 2321 N N . VAL B 1 143 ? -0.678 6.07 -13.172 1 94.44 143 VAL B N 1
ATOM 2322 C CA . VAL B 1 143 ? -1.034 7.477 -13.336 1 94.44 143 VAL B CA 1
ATOM 2323 C C . VAL B 1 143 ? -2.416 7.73 -12.734 1 94.44 143 VAL B C 1
ATOM 2325 O O . VAL B 1 143 ? -3.275 6.848 -12.742 1 94.44 143 VAL B O 1
ATOM 2328 N N . CYS B 1 144 ? -2.566 8.922 -12.078 1 92.56 144 CYS B N 1
ATOM 2329 C CA . CYS B 1 144 ? -3.887 9.344 -11.625 1 92.56 144 CYS B CA 1
ATOM 2330 C C . CYS B 1 144 ? -4.734 9.836 -12.789 1 92.56 144 CYS B C 1
ATOM 2332 O O . CYS B 1 144 ? -4.41 10.844 -13.414 1 92.56 144 CYS B O 1
ATOM 2334 N N . ARG B 1 145 ? -5.879 9.039 -13.078 1 87.62 145 ARG B N 1
ATOM 2335 C CA . ARG B 1 145 ? -6.734 9.359 -14.211 1 87.62 145 ARG B CA 1
ATOM 2336 C C . ARG B 1 145 ? -8.156 9.68 -13.758 1 87.62 145 ARG B C 1
ATOM 2338 O O . ARG B 1 145 ? -8.641 9.102 -12.781 1 87.62 145 ARG B O 1
ATOM 2345 N N . SER B 1 146 ? -8.812 10.578 -14.492 1 83.94 146 SER B N 1
ATOM 2346 C CA . SER B 1 146 ? -10.195 10.906 -14.172 1 83.94 146 SER B CA 1
ATOM 2347 C C . SER B 1 146 ? -11.141 9.773 -14.555 1 83.94 146 SER B C 1
ATOM 2349 O O . SER B 1 146 ? -10.938 9.117 -15.578 1 83.94 146 SER B O 1
ATOM 2351 N N . VAL B 1 147 ? -12.062 9.281 -13.719 1 73.12 147 VAL B N 1
ATOM 2352 C CA . VAL B 1 147 ? -13.023 8.211 -13.961 1 73.12 147 VAL B CA 1
ATOM 2353 C C . VAL B 1 147 ? -13.859 8.539 -15.195 1 73.12 147 VAL B C 1
ATOM 2355 O O . VAL B 1 147 ? -14.32 7.637 -15.906 1 73.12 147 VAL B O 1
ATOM 2358 N N . SER B 1 148 ? -14.188 9.68 -15.625 1 62.56 148 SER B N 1
ATOM 2359 C CA . SER B 1 148 ? -14.922 9.953 -16.859 1 62.56 148 SER B CA 1
ATOM 2360 C C . SER B 1 148 ? -14.18 9.406 -18.078 1 62.56 148 SER B C 1
ATOM 2362 O O . SER B 1 148 ? -14.797 9.078 -19.094 1 62.56 148 SER B O 1
ATOM 2364 N N . ASP B 1 149 ? -12.93 9.352 -18.062 1 56.66 149 ASP B N 1
ATOM 2365 C CA . ASP B 1 149 ? -12.141 8.914 -19.219 1 56.66 149 ASP B CA 1
ATOM 2366 C C . ASP B 1 149 ? -12.289 7.418 -19.453 1 56.66 149 ASP B C 1
ATOM 2368 O O . ASP B 1 149 ? -12.039 6.93 -20.562 1 56.66 149 ASP B O 1
ATOM 2372 N N . PHE B 1 150 ? -12.547 6.555 -18.531 1 51.53 150 PHE B N 1
ATOM 2373 C CA . PHE B 1 150 ? -12.711 5.117 -18.703 1 51.53 150 PHE B CA 1
ATOM 2374 C C . PHE B 1 150 ? -14.039 4.801 -19.375 1 51.53 150 PHE B C 1
ATOM 2376 O O . PHE B 1 150 ? -14.336 3.639 -19.672 1 51.53 150 PHE B O 1
ATOM 2383 N N . THR B 1 151 ? -14.977 5.617 -19.391 1 45.62 151 THR B N 1
ATOM 2384 C CA . THR B 1 151 ? -16.219 5.188 -20 1 45.62 151 THR B CA 1
ATOM 2385 C C . THR B 1 151 ? -16.016 4.848 -21.469 1 45.62 151 THR B C 1
ATOM 2387 O O . THR B 1 151 ? -16.969 4.523 -22.188 1 45.62 151 THR B O 1
ATOM 2390 N N . SER B 1 152 ? -14.977 5.133 -22.203 1 38.62 152 SER B N 1
ATOM 2391 C CA . SER B 1 152 ? -15.305 4.73 -23.562 1 38.62 152 SER B CA 1
ATOM 2392 C C . SER B 1 152 ? -15.305 3.215 -23.719 1 38.62 152 SER B C 1
ATOM 2394 O O . SER B 1 152 ? -14.32 2.551 -23.375 1 38.62 152 SER B O 1
ATOM 2396 N N . PRO B 1 153 ? -16.484 2.459 -23.734 1 36.41 153 PRO B N 1
ATOM 2397 C CA . PRO B 1 153 ? -16.578 1.049 -24.109 1 36.41 153 PRO B CA 1
ATOM 2398 C C . PRO B 1 153 ? -15.703 0.7 -25.312 1 36.41 153 PRO B C 1
ATOM 2400 O O . PRO B 1 153 ? -15.461 1.55 -26.172 1 36.41 153 PRO B O 1
ATOM 2403 N N . PRO B 1 154 ? -14.695 -0.14 -25.297 1 33.03 154 PRO B N 1
ATOM 2404 C CA . PRO B 1 154 ? -14.289 -0.513 -26.656 1 33.03 154 PRO B CA 1
ATOM 2405 C C . PRO B 1 154 ? -15.484 -0.758 -27.578 1 33.03 154 PRO B C 1
ATOM 2407 O O . PRO B 1 154 ? -16.484 -1.334 -27.156 1 33.03 154 PRO B O 1
ATOM 2410 N N . THR B 1 155 ? -15.891 0.17 -28.328 1 29.03 155 THR B N 1
ATOM 2411 C CA . THR B 1 155 ? -16.75 -0.106 -29.469 1 29.03 155 THR B CA 1
ATOM 2412 C C . THR B 1 155 ? -16.344 -1.41 -30.156 1 29.03 155 THR B C 1
ATOM 2414 O O . THR B 1 155 ? -15.227 -1.523 -30.672 1 29.03 155 THR B O 1
ATOM 2417 N N . LEU B 1 156 ? -16.812 -2.562 -29.609 1 23.28 156 LEU B N 1
ATOM 2418 C CA . LEU B 1 156 ? -17.047 -3.656 -30.547 1 23.28 156 LEU B CA 1
ATOM 2419 C C . LEU B 1 156 ? -18.219 -3.34 -31.469 1 23.28 156 LEU B C 1
ATOM 2421 O O . LEU B 1 156 ? -19.25 -2.824 -31.016 1 23.28 156 LEU B O 1
#

InterPro domains:
  IPR029034 Cystine-knot cytokine [G3DSA:2.10.90.10] (33-150)
  IPR029034 Cystine-knot cytokine [SSF57501] (50-149)

Nearest PDB structures (foldseek):
  2xac-assembly1_A  TM=7.709E-01  e=8.007E-06  Homo sapiens
  2c7w-assembly1_B  TM=7.975E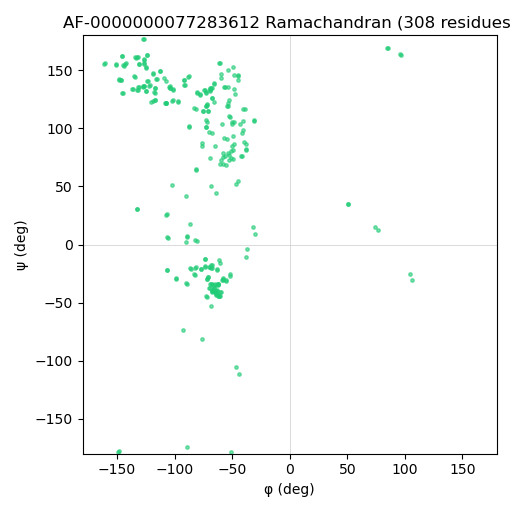-01  e=5.704E-05  Homo sapiens
  2xac-assembly1_B  TM=8.179E-01  e=7.551E-05  Homo sapiens
  1wq8-assembly1_A  TM=7.471E-01  e=6.382E-05  Vipera aspis aspis
  8i2g-assembly1_Y  TM=5.395E-01  e=4.525E-02  Homo sapiens

Organism: Petrolisthes cinctipes (NCBI:txid88211)

pLDDT: mean 74.48, std 28.19, range [21.7, 98.62]

Solvent-accessible surface area (backbone atoms only — not comparable to full-atom values): 19141 Å² total; per-residue (Å²): 129,89,73,85,78,82,81,80,79,81,82,79,80,76,80,75,78,78,70,79,75,71,82,78,73,91,76,76,93,76,78,83,75,60,54,61,61,50,48,50,52,35,51,52,42,51,51,55,42,64,61,35,39,40,48,36,76,38,81,42,51,39,67,71,71,62,41,94,81,36,75,63,70,75,19,94,50,55,40,60,52,54,41,58,42,37,30,42,42,68,82,72,32,48,46,69,80,42,63,54,73,90,76,51,56,42,35,41,36,34,65,73,38,70,43,80,45,80,43,59,34,35,29,43,54,97,89,34,87,36,80,43,78,45,77,41,79,27,31,72,31,37,40,70,38,48,58,77,70,69,61,69,66,78,84,123,141,85,72,84,88,81,83,70,75,82,71,80,82,75,83,75,78,79,71,80,74,73,83,78,74,91,76,77,92,77,78,84,76,61,54,60,60,50,50,50,52,34,49,53,41,52,49,56,41,65,60,35,39,40,48,35,78,38,81,40,51,39,66,70,72,61,41,92,81,37,75,61,70,75,18,95,48,57,40,60,52,53,43,58,42,36,31,42,43,69,83,71,32,49,47,71,81,42,61,55,74,92,75,50,58,42,36,40,35,32,66,72,39,70,45,79,44,79,42,61,33,35,28,42,53,99,89,36,88,36,79,45,78,44,77,42,79,28,31,72,31,36,40,70,39,47,59,78,70,68,62,67,66,80,83,123

Radius of gyration: 25.67 Å; Cα contacts (8 Å, |Δi|>4): 476; chains: 2; bounding box: 71×74×64 Å